Protein 5KWN (pdb70)

Secondary structure (DSSP, 8-state):
-----EEEEEEEE----EEEEEE-TTSSEEEEEETTSEEEEEEHHHHHHS-GGG---SEEEE-SS-EEEEEE-SSSTTEEEEEETTS-EEEEETTTTEEEEEE---SS-EEEEEE-SSSTTEEEEEETTSEEEEEETT-SS-SEEEE-SS-EEEEEE-SS-TTEEEEEETTS-EEEEETT-TTS-SEEE---SS-EEEEEESSSSEEEEEETTTEEEEEETTTTEEEEEEE-S--SSB---EEE-SSEEEE--TTSEEEEEETT-SS-SEEEE----EEEEEE-TTSSEEEEEETT--EEEEEEE-/--TTBPPP-

Organism: Arabidopsis thaliana (NCBI:txid3702)

Solvent-accessible surface area: 12302 Å² total; per-residue (Å²): 170,56,83,70,69,109,15,139,55,66,15,76,24,86,89,76,18,16,6,8,1,40,17,5,118,62,23,92,25,0,0,8,3,3,24,76,121,19,0,75,0,9,38,24,60,58,5,49,122,39,100,74,111,70,39,92,30,91,11,98,6,96,18,89,16,83,1,3,25,4,7,5,4,67,116,80,56,37,33,0,0,2,0,10,23,116,0,40,0,12,2,29,16,10,88,72,117,107,62,79,33,60,2,116,65,9,134,124,74,0,10,10,5,4,2,0,49,68,72,33,13,30,0,0,0,0,0,23,20,29,60,0,10,0,0,5,41,166,82,152,64,23,67,41,57,5,114,27,85,2,30,0,2,6,3,51,8,7,51,39,28,27,42,61,0,0,0,0,1,0,32,48,57,0,22,6,15,22,18,153,78,61,97,95,36,92,60,56,3,73,39,10,145,52,0,0,1,32,2,37,22,15,42,84,59,43,0,0,0,3,0,2,12,18,0,0,29,6,6,28,16,131,84,49,95,99,71,61,43,0,96,33,9,58,2,81,64,6,4,3,2,1,9,20,10,43,70,25,0,0,1,0,0,44,57,14,18,0,25,0,0,0,26,59,76,66,136,42,35,18,45,29,155,5,111,160,23,0,0,4,5,12,10,55,70,97,37,46,19,0,0,0,0,4,9,74,16,18,9,15,1,0,29,5,25,99,147,99,31,5,104,7,22,89,149

Sequence (315 aa):
FTRYSRLRVIAEIRHNIVSSIEFDRDDELFATAGVSRCCIKVFDFSSSSVVNEPADMQQCPIVEMSTRSSKLSSCLSWNKHEKNHIASSDYEGIVTVWDVTTRQSLMEYEEHEKRAWSVDFSRTEPSMLVSGSDDCKVKVWCTRQEASVINIDMKANICCCVKYNPGSSNYIAVGSADHHIHYYDLRNISQPLHVFSGHKKAVSYVKFLSNNELASASTDSTLRLWDVKDNLPVRTFRGHTNEKNFVGLTVNSSEYLACGSSETNEVYVYHKEITRPVTSHRFGYFISAVCWKSDSPTMLTANSQGTIKVLVLAAEEIRRVPEF

B-factor: mean 14.72, std 8.68, range [5.5, 49.51]

GO terms:
  GO:0005634 nucleus (C, IDA)
  GO:0061630 ubiquitin protein ligase activity (F, EXP)
  GO:0005634 nucleus (C, EXP)
  GO:0005737 cytoplasm (C, EXP)
  GO:0004842 ubiquitin-protein transferase activity (F, IMP)
  GO:0005515 protein binding (F, IPI)
  GO:0061630 ubiquitin protein ligase activity (F, IDA)
  GO:0004842 ubiquitin-protein transferase activity (F, IDA)
  GO:0016604 nuclear body (C, IDA)
  GO:0009640 photomorphogenesis (P, IGI)
  GO:0009647 skotomorphogenesis (P, TAS)
  GO:0000152 nuclear ubiquitin ligase complex (C, TAS)
  GO:0010119 regulation of stomatal movement (P, IGI)
  GO:0009641 shade avoidance (P, IMP)
  GO:0009649 entrainment of circadian clock (P, IMP)
  GO:0009963 positive regulation of flavonoid biosynthetic process (P, IMP)
  GO:0010119 regulation of stomatal movement (P, IMP)
  GO:0010224 response to UV-B (P, IMP)
  GO:0046283 anthocyanin-containing compound metabolic process (P, IMP)
  GO:0048573 photoperiodism, flowering (P, IMP)

Foldseek 3Di:
DDDFQEKDFQFKQDFAFWQEWAAFLQSQKIWTFFQVQKIFIFGVVCRRPDDNVPGGGPAIAGHPAGWREKEHQNPLRQWMWTWGQQGWIWIAGRVVSDTLAIARPDRGGWRYKYAANPLRQWMWIFFQSQKIFIPGSVDRYTDAIAHHDFGWQEKYAQNPDNQWIWTWGQVQWTFIDRRVDRPGGPAIHHDGPGTWNYWDAQHNFWIWTDGLSQWIWIAGNVVTGTDAIAHDAHHNDAQQEWEHYNFKIWTKHPQQKIFICGPVDRYTSYMGHPPAIWNYKYDSHPAQWIWTAHNRGMITIIGGDD/DCPPPDDDD

Nearest PDB structures (foldseek):
  5kwn-assembly1_A  TM=1.003E+00  e=6.259E-67  Arabidopsis thaliana
  6qtw-assembly1_A  TM=1.000E+00  e=1.208E-62  Arabidopsis thaliana
  6qtt-assembly1_A  TM=9.954E-01  e=1.758E-62  Arabidopsis thaliana
  5igo-assembly1_A  TM=9.981E-01  e=2.738E-58  Arabidopsis thaliana
  5igo-assembly2_B  TM=9.965E-01  e=4.436E-58  Arabidopsis thaliana

CATH classification: 2.130.10.10

InterPro domains:
  IPR001680 WD40 repeat [PF00400] (369-399)
  IPR001680 WD40 repeat [PF00400] (455-491)
  IPR001680 WD40 repeat [PF00400] (540-576)
  IPR001680 WD40 repeat [PS50082] (459-491)
  IPR001680 WD40 repeat [PS50082] (545-585)
  IPR001680 WD40 repeat [SM00320] (355-399)
  IPR001680 WD40 repeat [SM00320] (410-449)
  IPR001680 WD40 repeat [SM00320] (452-492)
  IPR001680 WD40 repeat [SM00320] (493-534)
  IPR001680 WD40 repeat [SM00320] (538-576)
  IPR001680 WD40 repeat [SM00320] (579-618)
  IPR001680 WD40 repeat [SM00320] (633-672)
  IPR001841 Zinc finger, RING-type [PF13923] (52-89)
  IPR001841 Zinc finger, RING-type [PS50089] (52-90)
  IPR001841 Zinc finger, RING-type [SM00184] (52-89)
  IPR013083 Zinc finger, RING/FYVE/PHD-type [G3DSA:3.30.40.10] (39-142)
  IPR015943 WD40/YVTN repeat-like-containing domain superfamily [G3DSA:2.130.10.10] (342-675)
  IPR017907 Zinc finger, RING-type, conserved site [PS00518] (67-76)
  IPR019775 WD40 repeat, conserved site [PS00678] (563-577)
  IPR036322 WD40-repeat-containing domain superfamily [SSF50978] (372-670)

Radius of gyration: 17.71 Å; Cα contacts (8 Å, |Δi|>4): 1016; chains: 2; bounding box: 44×52×36 Å

Structure (mmCIF, N/CA/C/O backbone):
data_5KWN
#
_entry.id   5KWN
#
_cell.length_a   47.990
_cell.length_b   55.176
_cell.length_c   131.618
_cell.angle_alpha   90.00
_cell.angle_beta   90.00
_cell.angle_gamma   90.00
#
_symmetry.space_group_name_H-M   'P 21 2 21'
#
loop_
_entity.id
_entity.type
_entity.pdbx_description
1 polymer 'E3 ubiquitin-protein ligase COP1'
2 polymer 'peptide 16-mer'
3 water water
#
loop_
_atom_site.group_PDB
_atom_site.id
_atom_site.type_symbol
_atom_site.label_atom_id
_atom_site.label_alt_id
_atom_site.label_comp_id
_atom_site.label_asym_id
_atom_site.label_entity_id
_atom_site.label_seq_id
_atom_site.pdbx_PDB_ins_code
_atom_site.Cartn_x
_atom_site.Cartn_y
_atom_site.Cartn_z
_atom_site.occupancy
_atom_site.B_iso_or_equiv
_atom_site.auth_seq_id
_atom_site.auth_comp_id
_atom_site.auth_asym_id
_atom_site.auth_atom_id
_atom_site.pdbx_PDB_model_num
ATOM 1 N N . PHE A 1 11 ? -0.537 58.068 152.690 1.00 33.67 350 PHE A N 1
ATOM 2 C CA . PHE A 1 11 ? -1.834 58.668 152.958 1.00 31.34 350 PHE A CA 1
ATOM 3 C C . PHE A 1 11 ? -2.982 57.731 153.318 1.00 33.14 350 PHE A C 1
ATOM 4 O O . PHE A 1 11 ? -3.747 58.096 154.152 1.00 28.91 350 PHE A O 1
ATOM 12 N N . THR A 1 12 ? -3.076 56.563 152.664 1.00 35.81 351 THR A N 1
ATOM 13 C CA . THR A 1 12 ? -4.147 55.557 152.862 1.00 32.42 351 THR A CA 1
ATOM 14 C C . THR A 1 12 ? -3.690 54.091 152.712 1.00 37.61 351 THR A C 1
ATOM 15 O O . THR A 1 12 ? -2.740 53.845 152.035 1.00 38.44 351 THR A O 1
ATOM 19 N N . ARG A 1 13 ? -4.424 53.191 153.387 1.00 37.62 352 ARG A N 1
ATOM 20 C CA . ARG A 1 13 ? -4.372 51.721 153.417 1.00 33.87 352 ARG A CA 1
ATOM 21 C C . ARG A 1 13 ? -5.755 51.078 153.095 1.00 34.11 352 ARG A C 1
ATOM 22 O O . ARG A 1 13 ? -6.137 50.089 153.676 1.00 34.37 352 ARG A O 1
ATOM 24 N N . TYR A 1 14 ? -6.591 51.726 152.291 1.00 20.67 353 TYR A N 1
ATOM 25 C CA . TYR A 1 14 ? -7.846 51.096 151.931 1.00 20.75 353 TYR A CA 1
ATOM 26 C C . TYR A 1 14 ? -7.839 50.782 150.448 1.00 17.48 353 TYR A C 1
ATOM 27 O O . TYR A 1 14 ? -7.267 51.531 149.648 1.00 21.70 353 TYR A O 1
ATOM 36 N N . SER A 1 15 ? -8.481 49.680 150.080 1.00 20.62 354 SER A N 1
ATOM 37 C CA . SER A 1 15 ? -8.630 49.337 148.678 1.00 22.95 354 SER A CA 1
ATOM 38 C C . SER A 1 15 ? -10.059 49.024 148.287 1.00 19.25 354 SER A C 1
ATOM 39 O O . SER A 1 15 ? -10.316 48.777 147.102 1.00 17.72 354 SER A O 1
ATOM 42 N N . ARG A 1 16 ? -10.993 48.996 149.231 1.00 15.28 355 ARG A N 1
ATOM 43 C CA . ARG A 1 16 ? -12.324 48.546 148.882 1.00 16.31 355 ARG A CA 1
ATOM 44 C C . ARG A 1 16 ? -13.331 49.147 149.844 1.00 11.37 355 ARG A C 1
ATOM 45 O O . ARG A 1 16 ? -12.977 49.731 150.868 1.00 12.89 355 ARG A O 1
ATOM 53 N N . LEU A 1 17 ? -14.588 49.034 149.457 1.00 12.82 356 LEU A N 1
ATOM 54 C CA . LEU A 1 17 ? -15.725 49.412 150.275 1.00 12.33 356 LEU A CA 1
ATOM 55 C C . LEU A 1 17 ? -16.509 48.151 150.553 1.00 17.45 356 LEU A C 1
ATOM 56 O O . LEU A 1 17 ? -16.885 47.424 149.625 1.00 20.30 356 LEU A O 1
ATOM 61 N N . ARG A 1 18 ? -16.735 47.872 151.819 1.00 12.07 357 ARG A N 1
ATOM 62 C CA . ARG A 1 18 ? -17.501 46.699 152.186 1.00 11.04 357 ARG A CA 1
ATOM 63 C C . ARG A 1 18 ? -18.908 47.117 152.577 1.00 12.22 357 ARG A C 1
ATOM 64 O O . ARG A 1 18 ? -19.080 48.074 153.338 1.00 12.64 357 ARG A O 1
ATOM 72 N N . VAL A 1 19 ? -19.899 46.405 152.054 1.00 11.14 358 VAL A N 1
ATOM 73 C CA . VAL A 1 19 ? -21.290 46.601 152.439 1.00 11.07 358 VAL A CA 1
ATOM 74 C C . VAL A 1 19 ? -21.511 45.908 153.774 1.00 11.79 358 VAL A C 1
ATOM 75 O O . VAL A 1 19 ? -21.371 44.685 153.874 1.00 15.09 358 VAL A O 1
ATOM 79 N N . ILE A 1 20 ? -21.888 46.667 154.794 1.00 10.80 359 ILE A N 1
ATOM 80 C CA . ILE A 1 20 ? -22.225 46.046 156.073 1.00 11.70 359 ILE A CA 1
ATOM 81 C C . ILE A 1 20 ? -23.717 46.030 156.367 1.00 15.09 359 ILE A C 1
ATOM 82 O O . ILE A 1 20 ? -24.142 45.291 157.264 1.00 18.12 359 ILE A O 1
ATOM 87 N N . ALA A 1 21 ? -24.528 46.782 155.628 1.00 11.86 360 ALA A N 1
ATOM 88 C CA . ALA A 1 21 ? -25.964 46.764 155.846 1.00 14.27 360 ALA A CA 1
ATOM 89 C C . ALA A 1 21 ? -26.621 47.371 154.625 1.00 12.83 360 ALA A C 1
ATOM 90 O O . ALA A 1 21 ? -26.021 48.187 153.925 1.00 12.39 360 ALA A O 1
ATOM 92 N N . GLU A 1 22 ? -27.860 46.971 154.375 1.00 13.10 361 GLU A N 1
ATOM 93 C CA . GLU A 1 22 ? -28.574 47.425 153.188 1.00 15.05 361 GLU A CA 1
ATOM 94 C C . GLU A 1 22 ? -30.050 47.475 153.525 1.00 18.70 361 GLU A C 1
ATOM 95 O O . GLU A 1 22 ? -30.590 46.504 154.059 1.00 20.01 361 GLU A O 1
ATOM 101 N N . ILE A 1 23 ? -30.685 48.613 153.261 1.00 15.87 362 ILE A N 1
ATOM 102 C CA . ILE A 1 23 ? -32.128 48.763 153.388 1.00 16.83 362 ILE A CA 1
ATOM 103 C C . ILE A 1 23 ? -32.665 48.824 151.969 1.00 20.80 362 ILE A C 1
ATOM 104 O O . ILE A 1 23 ? -32.411 49.785 151.227 1.00 18.59 362 ILE A O 1
ATOM 109 N N . ARG A 1 24 ? -33.376 47.771 151.580 1.00 26.14 363 ARG A N 1
ATOM 110 C CA . ARG A 1 24 ? -33.751 47.587 150.188 1.00 29.64 363 ARG A CA 1
ATOM 111 C C . ARG A 1 24 ? -34.828 48.586 149.800 1.00 30.80 363 ARG A C 1
ATOM 112 O O . ARG A 1 24 ? -35.670 48.980 150.615 1.00 33.55 363 ARG A O 1
ATOM 114 N N . HIS A 1 25 ? -34.782 49.004 148.546 1.00 30.70 364 HIS A N 1
ATOM 115 C CA . HIS A 1 25 ? -35.717 49.971 148.020 1.00 31.64 364 HIS A CA 1
ATOM 116 C C . HIS A 1 25 ? -37.108 49.348 147.996 1.00 37.77 364 HIS A C 1
ATOM 117 O O . HIS A 1 25 ? -38.106 50.019 148.275 1.00 46.34 364 HIS A O 1
ATOM 119 N N . ASN A 1 33 ? -39.100 57.304 144.855 1.00 30.00 372 ASN A N 1
ATOM 120 C CA . ASN A 1 33 ? -37.929 56.435 144.839 1.00 30.00 372 ASN A CA 1
ATOM 121 C C . ASN A 1 33 ? -36.657 57.219 145.147 1.00 30.00 372 ASN A C 1
ATOM 122 O O . ASN A 1 33 ? -35.955 56.997 146.134 1.00 30.00 372 ASN A O 1
ATOM 124 N N . ILE A 1 34 ? -36.270 58.362 144.673 1.00 12.50 373 ILE A N 1
ATOM 125 C CA . ILE A 1 34 ? -34.983 59.023 144.810 1.00 9.03 373 ILE A CA 1
ATOM 126 C C . ILE A 1 34 ? -34.815 59.545 146.227 1.00 9.26 373 ILE A C 1
ATOM 127 O O . ILE A 1 34 ? -35.663 60.298 146.735 1.00 10.04 373 ILE A O 1
ATOM 132 N N . VAL A 1 35 ? -33.691 59.202 146.845 1.00 8.55 374 VAL A N 1
ATOM 133 C CA . VAL A 1 35 ? -33.288 59.773 148.125 1.00 8.50 374 VAL A CA 1
ATOM 134 C C . VAL A 1 35 ? -32.385 60.970 147.844 1.00 9.29 374 VAL A C 1
ATOM 135 O O . VAL A 1 35 ? -31.248 60.818 147.379 1.00 9.99 374 VAL A O 1
ATOM 139 N N . SER A 1 36 ? -32.905 62.167 148.084 1.00 6.67 375 SER A N 1
ATOM 140 C CA . SER A 1 36 ? -32.145 63.382 147.831 1.00 6.71 375 SER A CA 1
ATOM 141 C C . SER A 1 36 ? -31.102 63.653 148.893 1.00 7.21 375 SER A C 1
ATOM 142 O O . SER A 1 36 ? -30.142 64.376 148.605 1.00 8.35 375 SER A O 1
ATOM 145 N N . SER A 1 37 ? -31.277 63.131 150.107 1.00 5.82 376 SER A N 1
ATOM 146 C CA . SER A 1 37 ? -30.402 63.517 151.200 1.00 6.42 376 SER A CA 1
ATOM 147 C C . SER A 1 37 ? -30.422 62.404 152.237 1.00 7.52 376 SER A C 1
ATOM 148 O O . SER A 1 37 ? -31.479 61.838 152.533 1.00 7.62 376 SER A O 1
ATOM 151 N N . ILE A 1 38 ? -29.244 62.101 152.786 1.00 6.41 377 ILE A N 1
ATOM 152 C CA . ILE A 1 38 ? -29.083 61.147 153.880 1.00 7.16 377 ILE A CA 1
ATOM 153 C C . ILE A 1 38 ? -28.071 61.739 154.851 1.00 6.33 377 ILE A C 1
ATOM 154 O O . IL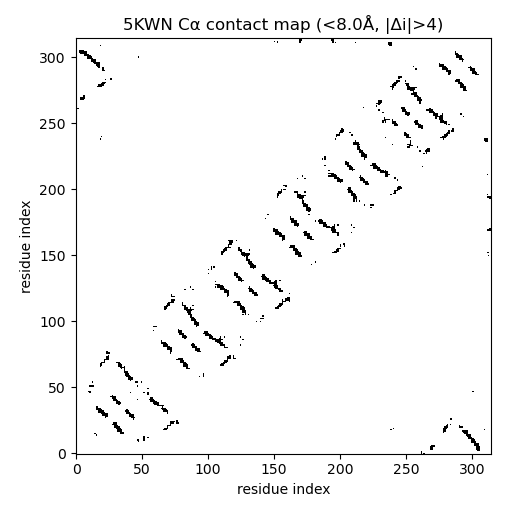E A 1 38 ? -26.984 62.135 154.435 1.00 7.67 377 ILE A O 1
ATOM 159 N N . GLU A 1 39 ? -28.453 61.877 156.117 1.00 6.81 378 GLU A N 1
ATOM 160 C CA . GLU A 1 39 ? -27.642 62.654 157.054 1.00 7.49 378 GLU A CA 1
ATOM 161 C C . GLU A 1 39 ? -27.707 62.067 158.455 1.00 7.13 378 GLU A C 1
ATOM 162 O O . GLU A 1 39 ? -28.789 61.734 158.936 1.00 6.57 378 GLU A O 1
ATOM 168 N N . PHE A 1 40 ? -26.552 62.011 159.127 1.00 7.67 379 PHE A N 1
ATOM 169 C CA . PHE A 1 40 ? -26.473 61.629 160.536 1.00 7.28 379 PHE A CA 1
ATOM 170 C C . PHE A 1 40 ? -26.841 62.800 161.445 1.00 7.48 379 PHE A C 1
ATOM 171 O O . PHE A 1 40 ? -26.545 63.961 161.152 1.00 8.25 379 PHE A O 1
ATOM 179 N N . ASP A 1 41 ? -27.429 62.478 162.609 1.00 7.47 380 ASP A N 1
ATOM 180 C CA . ASP A 1 41 ? -27.681 63.463 163.661 1.00 8.21 380 ASP A CA 1
ATOM 181 C C . ASP A 1 41 ? -26.377 63.852 164.352 1.00 8.45 380 ASP A C 1
ATOM 182 O O . ASP A 1 41 ? -25.297 63.349 164.016 1.00 9.23 380 ASP A O 1
ATOM 187 N N . ARG A 1 42 ? -26.502 64.727 165.359 1.00 9.41 381 ARG A N 1
ATOM 188 C CA . ARG A 1 42 ? -25.346 65.337 166.017 1.00 12.51 381 ARG A CA 1
ATOM 189 C C . ARG A 1 42 ? -24.381 64.306 166.593 1.00 12.03 381 ARG A C 1
ATOM 190 O O . ARG A 1 42 ? -23.180 64.574 166.672 1.00 15.04 381 ARG A O 1
ATOM 198 N N . ASP A 1 43 ? -24.872 63.137 167.009 1.00 10.48 382 ASP A N 1
ATOM 199 C CA . ASP A 1 43 ? -24.047 62.138 167.681 1.00 10.54 382 ASP A CA 1
ATOM 200 C C . ASP A 1 43 ? -23.765 60.932 166.808 1.00 10.71 382 ASP A C 1
ATOM 201 O O . ASP A 1 43 ? -23.249 59.927 167.304 1.00 11.72 382 ASP A O 1
ATOM 206 N N . ASP A 1 44 ? -24.112 60.993 165.524 1.00 9.23 383 ASP A N 1
ATOM 207 C CA . ASP A 1 44 ? -24.009 59.843 164.628 1.00 9.16 383 ASP A CA 1
ATOM 208 C C . ASP A 1 44 ? -24.768 58.627 165.152 1.00 9.70 383 ASP A C 1
ATOM 209 O O . ASP A 1 44 ? -24.372 57.486 164.910 1.00 11.14 383 ASP A O 1
ATOM 214 N N . GLU A 1 45 ? -25.877 58.857 165.846 1.00 8.85 384 GLU A N 1
ATOM 215 C CA . GLU A 1 45 ? -26.684 57.770 166.385 1.00 10.21 384 GLU A CA 1
ATOM 216 C C . GLU A 1 45 ? -27.885 57.457 165.514 1.00 10.20 384 GLU A C 1
ATOM 217 O O . GLU A 1 45 ? -28.235 56.287 165.333 1.00 11.82 384 GLU A O 1
ATOM 223 N N . LEU A 1 46 ? -28.549 58.483 165.005 1.00 10.38 385 LEU A N 1
ATOM 224 C CA . LEU A 1 46 ? -29.658 58.345 164.080 1.00 8.56 385 LEU A CA 1
ATOM 225 C C . LEU A 1 46 ? -29.237 58.906 162.743 1.00 8.87 385 LEU A C 1
ATOM 226 O O . LEU A 1 46 ? -28.328 59.733 162.645 1.00 9.95 385 LEU A O 1
ATOM 231 N N . PHE A 1 47 ? -29.915 58.461 161.702 1.00 8.46 386 PHE A N 1
ATOM 232 C CA . PHE A 1 47 ? -29.781 59.128 160.424 1.00 7.18 386 PHE A CA 1
ATOM 233 C C . PHE A 1 47 ? -31.156 59.310 159.813 1.00 8.04 386 PHE A C 1
ATOM 234 O O . PHE A 1 47 ? -32.113 58.625 160.168 1.00 9.35 386 PHE A O 1
ATOM 242 N N . ALA A 1 48 ? -31.256 60.246 158.882 1.00 6.66 387 ALA A N 1
ATOM 243 C CA . ALA A 1 48 ? -32.520 60.544 158.229 1.00 6.19 387 ALA A CA 1
ATOM 244 C C . ALA A 1 48 ? -32.345 60.549 156.719 1.00 6.92 387 ALA A C 1
ATOM 245 O O . ALA A 1 48 ? -31.280 60.929 156.206 1.00 7.73 387 ALA A O 1
ATOM 247 N N . THR A 1 49 ? -33.411 60.177 156.012 1.00 6.76 388 THR A N 1
ATOM 248 C CA . THR A 1 49 ? -33.473 60.259 154.564 1.00 6.90 388 THR A CA 1
ATOM 249 C C . THR A 1 49 ? -34.680 61.082 154.140 1.00 7.91 388 THR A C 1
ATOM 250 O O . THR A 1 49 ? -35.678 61.178 154.862 1.00 7.82 388 THR A O 1
ATOM 254 N N . ALA A 1 50 ? -34.577 61.694 152.968 1.00 7.78 389 ALA A N 1
ATOM 255 C CA . ALA A 1 50 ? -35.716 62.416 152.425 1.00 8.90 389 ALA A CA 1
ATOM 256 C C . ALA A 1 50 ? -35.500 62.571 150.935 1.00 8.53 389 ALA A C 1
ATOM 257 O O . ALA A 1 50 ? -34.360 62.663 150.463 1.00 8.22 389 ALA A O 1
ATOM 259 N N . GLY A 1 51 ? -36.597 62.644 150.188 1.00 8.02 390 GLY A N 1
ATOM 260 C CA . GLY A 1 51 ? -36.473 62.869 148.763 1.00 7.93 390 GLY A CA 1
ATOM 261 C C . GLY A 1 51 ? -37.811 63.089 148.111 1.00 8.86 390 GLY A C 1
ATOM 262 O O . GLY A 1 51 ? -38.675 63.782 148.644 1.00 9.51 390 GLY A O 1
ATOM 263 N N . VAL A 1 52 ? -38.001 62.468 146.950 1.00 9.58 391 VAL A N 1
ATOM 264 C CA . VAL A 1 52 ? -39.199 62.730 146.157 1.00 10.99 391 VAL A CA 1
ATOM 265 C C . VAL A 1 52 ? -40.448 62.089 146.748 1.00 11.52 391 VAL A C 1
ATOM 266 O O . VAL A 1 52 ? -41.552 62.474 146.367 1.00 14.11 391 VAL A O 1
ATOM 270 N N . SER A 1 53 ? -40.330 61.135 147.676 1.00 11.21 392 SER A N 1
ATOM 271 C CA . SER A 1 53 ? -41.524 60.486 148.222 1.00 11.57 392 SER A CA 1
ATOM 272 C C . SER A 1 53 ? -42.205 61.313 149.301 1.00 12.19 392 SER A C 1
ATOM 273 O O . SER A 1 53 ? -43.195 60.848 149.879 1.00 13.41 392 SER A O 1
ATOM 276 N N . ARG A 1 54 ? -41.704 62.509 149.597 1.00 10.67 393 ARG A N 1
ATOM 277 C CA . ARG A 1 54 ? -42.380 63.439 150.506 1.00 9.84 393 ARG A CA 1
ATOM 278 C C . ARG A 1 54 ? -42.508 62.877 151.913 1.00 12.05 393 ARG A C 1
ATOM 279 O O . ARG A 1 54 ? -43.547 63.007 152.562 1.00 11.55 393 ARG A O 1
ATOM 287 N N . CYS A 1 55 ? -41.441 62.261 152.401 1.00 12.55 394 CYS A N 1
ATOM 288 C CA A CYS A 1 55 ? -41.428 61.695 153.746 0.66 10.63 394 CYS A CA 1
ATOM 289 C CA B CYS A 1 55 ? -41.435 61.794 153.775 0.34 10.69 394 CYS A CA 1
ATOM 290 C C . CYS A 1 55 ? -40.012 61.772 154.300 1.00 9.38 394 CYS A C 1
ATOM 291 O O . CYS A 1 55 ? -39.086 61.271 153.660 1.00 11.74 394 CYS A O 1
ATOM 296 N N . ILE A 1 56 ? -39.846 62.339 155.482 1.00 9.41 395 ILE A N 1
ATOM 297 C CA . ILE A 1 56 ? -38.564 62.307 156.174 1.00 8.49 395 ILE A CA 1
ATOM 298 C C . ILE A 1 56 ? -38.607 61.098 157.089 1.00 8.56 395 ILE A C 1
ATOM 299 O O . ILE A 1 56 ? -39.492 61.001 157.949 1.00 9.83 395 ILE A O 1
ATOM 304 N N . LYS A 1 57 ? -37.688 60.163 156.893 1.00 8.90 396 LYS A N 1
ATOM 305 C CA . LYS A 1 57 ? -37.614 58.942 157.687 1.00 8.76 396 LYS A CA 1
ATOM 306 C C . LYS A 1 57 ? -36.364 58.960 158.547 1.00 9.04 396 LYS A C 1
ATOM 307 O O . LYS A 1 57 ? -35.282 59.297 158.056 1.00 9.91 396 LYS A O 1
ATOM 313 N N . VAL A 1 58 ? -36.494 58.593 159.820 1.00 8.32 397 VAL A N 1
ATOM 314 C CA . VAL A 1 58 ? -35.376 58.559 160.757 1.00 8.64 397 VAL A CA 1
ATOM 315 C C . VAL A 1 58 ? -35.135 57.110 161.146 1.00 8.22 397 VAL A C 1
ATOM 316 O O . VAL A 1 58 ? -36.084 56.398 161.514 1.00 8.83 397 VAL A O 1
ATOM 320 N N . PHE A 1 59 ? -33.882 56.671 161.058 1.00 8.57 398 PHE A N 1
ATOM 321 C CA . PHE A 1 59 ? -33.461 55.321 161.396 1.00 8.28 398 PHE A CA 1
ATOM 322 C C . PHE A 1 59 ? -32.427 55.365 162.504 1.00 9.28 398 PHE A C 1
ATOM 323 O O . PHE A 1 59 ? -31.672 56.329 162.637 1.00 9.82 398 PHE A O 1
ATOM 331 N N . ASP A 1 60 ? -32.371 54.293 163.291 1.00 10.26 399 ASP A N 1
ATOM 332 C CA . ASP A 1 60 ? -31.337 54.134 164.302 1.00 10.01 399 ASP A CA 1
ATOM 333 C C . ASP A 1 60 ? -30.148 53.401 163.677 1.00 9.03 399 ASP A C 1
ATOM 334 O O . ASP A 1 60 ? -30.292 52.282 163.165 1.00 9.71 399 ASP A O 1
ATOM 339 N N . PHE A 1 61 ? -28.977 54.031 163.711 1.00 9.30 400 PHE A N 1
ATOM 340 C CA . PHE A 1 61 ? -27.828 53.468 163.011 1.00 9.86 400 PHE A CA 1
ATOM 341 C C . PHE A 1 61 ? -27.440 52.089 163.547 1.00 9.36 400 PHE A C 1
ATOM 342 O O . PHE A 1 61 ? -27.195 51.155 162.770 1.00 12.17 400 PHE A O 1
ATOM 350 N N . SER A 1 62 ? -27.328 51.949 164.869 1.00 13.03 401 SER A N 1
ATOM 351 C CA A SER A 1 62 ? -26.907 50.665 165.427 0.41 15.07 401 SER A CA 1
ATOM 352 C CA B SER A 1 62 ? -26.902 50.664 165.413 0.59 15.03 401 SER A CA 1
ATOM 353 C C . SER A 1 62 ? -27.894 49.560 165.076 1.00 15.00 401 SER A C 1
ATOM 354 O O . SER A 1 62 ? -27.494 48.425 164.785 1.00 15.25 401 SER A O 1
ATOM 359 N N . SER A 1 63 ? -29.186 49.871 165.094 1.00 13.17 402 SER A N 1
ATOM 360 C CA A SER A 1 63 ? -30.186 48.878 164.714 0.46 16.06 402 SER A CA 1
ATOM 361 C CA B SER A 1 63 ? -30.182 48.878 164.720 0.54 16.04 402 SER A CA 1
ATOM 362 C C . SER A 1 63 ? -29.986 48.427 163.278 1.00 12.85 402 SER A C 1
ATOM 363 O O . SER A 1 63 ? -30.096 47.237 162.970 1.00 15.49 402 SER A O 1
ATOM 368 N N . VAL A 1 64 ? -29.682 49.366 162.378 1.00 13.09 403 VAL A N 1
ATOM 369 C CA . VAL A 1 64 ? -29.521 49.021 160.970 1.00 14.34 403 VAL A CA 1
ATOM 370 C C . VAL A 1 64 ? -28.321 48.101 160.783 1.00 13.95 403 VAL A C 1
ATOM 371 O O . VAL A 1 64 ? -28.372 47.134 160.013 1.00 15.23 403 VAL A O 1
ATOM 375 N N . VAL A 1 65 ? -27.235 48.372 161.505 1.00 13.07 404 VAL A N 1
ATOM 376 C CA . VAL A 1 65 ? -26.016 47.581 161.370 1.00 14.85 404 VAL A CA 1
ATOM 377 C C . VAL A 1 65 ? -26.150 46.218 162.040 1.00 22.08 404 VAL A C 1
ATOM 378 O O . VAL A 1 65 ? -25.575 45.232 161.559 1.00 23.14 404 VAL A O 1
ATOM 382 N N . ASN A 1 66 ? -26.917 46.126 163.131 1.00 15.94 405 ASN A N 1
ATOM 383 C CA . ASN A 1 66 ? -26.931 44.923 163.958 1.00 21.28 405 ASN A CA 1
ATOM 384 C C . ASN A 1 66 ? -28.069 43.951 163.665 1.00 25.29 405 ASN A C 1
ATOM 385 O O . ASN A 1 66 ? -27.968 42.786 164.063 1.00 32.29 405 ASN A O 1
ATOM 390 N N . GLU A 1 67 ? -29.145 44.376 163.022 1.00 21.58 406 GLU A N 1
ATOM 391 C CA . GLU A 1 67 ? -30.337 43.540 162.886 1.00 25.77 406 GLU A CA 1
ATOM 392 C C . GLU A 1 67 ? -30.514 43.046 161.454 1.00 31.79 406 GLU A C 1
ATOM 393 O O . GLU A 1 67 ? -30.012 43.661 160.509 1.00 29.06 406 GLU A O 1
ATOM 395 N N . PRO A 1 68 ? -31.239 41.936 161.254 1.00 35.96 407 PRO A N 1
ATOM 396 C CA . PRO A 1 68 ? -31.464 41.436 159.889 1.00 33.85 407 PRO A CA 1
ATOM 397 C C . PRO A 1 68 ? -32.267 42.421 159.056 1.00 33.40 407 PRO A C 1
ATOM 398 O O . PRO A 1 68 ? -33.038 43.231 159.581 1.00 35.15 407 PRO A O 1
ATOM 402 N N . ALA A 1 69 ? -32.091 42.323 157.735 1.00 33.46 408 ALA A N 1
ATOM 403 C CA . ALA A 1 69 ? -32.734 43.267 156.824 1.00 36.00 408 ALA A CA 1
ATOM 404 C C . ALA A 1 69 ? -34.250 43.216 156.938 1.00 39.84 408 ALA A C 1
ATOM 405 O O . ALA A 1 69 ? -34.920 44.247 156.796 1.00 39.83 408 ALA A O 1
ATOM 407 N N . ASP A 1 70 ? -34.806 42.032 157.209 1.00 38.04 409 ASP A N 1
ATOM 408 C CA . ASP A 1 70 ? -36.250 41.868 157.304 1.00 33.80 409 ASP A CA 1
ATOM 409 C C . ASP A 1 70 ? -36.856 42.615 158.483 1.00 35.07 409 ASP A C 1
ATOM 410 O O . ASP A 1 70 ? -38.083 42.747 158.540 1.00 41.97 409 ASP A O 1
ATOM 412 N N . MET A 1 71 ? -36.039 43.102 159.420 1.00 36.01 410 MET A N 1
ATOM 413 C CA . MET A 1 71 ? -36.533 43.801 160.600 1.00 32.11 410 MET A CA 1
ATOM 414 C C . MET A 1 71 ? -36.243 45.300 160.557 1.00 33.28 410 MET A C 1
ATOM 415 O O . MET A 1 71 ? -36.324 45.970 161.590 1.00 36.35 410 MET A O 1
ATOM 417 N N . GLN A 1 72 ? -35.936 45.823 159.397 1.00 30.51 411 GLN A N 1
ATOM 418 C CA A GLN A 1 72 ? -35.547 47.227 159.311 0.50 29.66 411 GLN A CA 1
ATOM 419 C CA B GLN A 1 72 ? -35.447 47.227 159.311 0.50 29.66 411 GLN A CA 1
ATOM 420 C C . GLN A 1 72 ? -36.783 48.123 159.323 1.00 30.69 411 GLN A C 1
ATOM 421 O O . GLN A 1 72 ? -37.782 47.834 158.662 1.00 31.73 411 GLN A O 1
ATOM 432 N N . CYS A 1 73 ? -36.888 49.201 159.966 1.00 17.99 412 CYS A N 1
ATOM 433 C CA . CYS A 1 73 ? -38.082 50.032 160.066 1.00 18.51 412 CYS A CA 1
ATOM 434 C C . CYS A 1 73 ? -37.681 51.392 160.633 1.00 13.50 412 CYS A C 1
ATOM 435 O O . CYS A 1 73 ? -36.943 51.445 161.624 1.00 14.20 412 CYS A O 1
ATOM 438 N N . PRO A 1 74 ? -38.120 52.506 160.038 1.00 10.36 413 PRO A N 1
ATOM 439 C CA . PRO A 1 74 ? -37.816 53.818 160.632 1.00 9.20 413 PRO A CA 1
ATOM 440 C C . PRO A 1 74 ? -38.417 53.942 162.018 1.00 9.54 413 PRO A C 1
ATOM 441 O O . PRO A 1 74 ? -39.484 53.389 162.299 1.00 12.10 413 PRO A O 1
ATOM 445 N N . ILE A 1 75 ? -37.733 54.711 162.871 1.00 9.38 414 ILE A N 1
ATOM 446 C CA . ILE A 1 75 ? -38.275 55.061 164.183 1.00 8.54 414 ILE A CA 1
ATOM 447 C C . ILE A 1 75 ? -39.152 56.304 164.144 1.00 9.60 414 ILE A C 1
ATOM 448 O O . ILE A 1 75 ? -39.903 56.544 165.099 1.00 10.01 414 ILE A O 1
ATOM 453 N N . VAL A 1 76 ? -39.058 57.116 163.085 1.00 8.85 415 VAL A N 1
ATOM 454 C CA . VAL A 1 76 ? -39.908 58.288 162.869 1.00 9.51 415 VAL A CA 1
ATOM 455 C C . VAL A 1 76 ? -40.163 58.402 161.371 1.00 9.97 415 VAL A C 1
ATOM 456 O O . VAL A 1 76 ? -39.252 58.177 160.564 1.00 9.82 415 VAL A O 1
ATOM 460 N N . GLU A 1 77 ? -41.394 58.754 160.990 1.00 9.02 416 GLU A N 1
ATOM 461 C CA . GLU A 1 77 ? -41.721 59.126 159.615 1.00 11.17 416 GLU A CA 1
ATOM 462 C C . GLU A 1 77 ? -42.565 60.387 159.667 1.00 14.18 416 GLU A C 1
ATOM 463 O O . GLU A 1 77 ? -43.546 60.446 160.418 1.00 15.88 416 GLU A O 1
ATOM 469 N N . MET A 1 78 ? -42.158 61.411 158.930 1.00 10.95 417 MET A N 1
ATOM 470 C CA . MET A 1 78 ? -42.863 62.687 158.879 1.00 10.12 417 MET A CA 1
ATOM 471 C C . MET A 1 78 ? -43.188 62.988 157.421 1.00 11.68 417 MET A C 1
ATOM 472 O O . MET A 1 78 ? -42.280 63.190 156.608 1.00 10.61 417 MET A O 1
ATOM 477 N N . SER A 1 79 ? -44.479 62.991 157.082 1.00 12.54 418 SER A N 1
ATOM 478 C CA . SER A 1 79 ? -44.918 63.322 155.727 1.00 12.51 418 SER A CA 1
ATOM 479 C C . SER A 1 79 ? -44.785 64.819 155.479 1.00 12.16 418 SER A C 1
ATOM 480 O O . SER A 1 79 ? -44.969 65.645 156.378 1.00 14.74 418 SER A O 1
ATOM 483 N N . THR A 1 80 ? -44.476 65.179 154.238 1.00 11.55 419 THR A N 1
ATOM 484 C CA . THR A 1 80 ? -44.227 66.569 153.896 1.00 11.62 419 THR A CA 1
ATOM 485 C C . THR A 1 80 ? -45.126 67.016 152.754 1.00 12.36 419 THR A C 1
ATOM 486 O O . THR A 1 80 ? -45.654 66.205 151.992 1.00 13.56 419 THR A O 1
ATOM 490 N N . ARG A 1 81 ? -45.264 68.336 152.633 1.00 12.61 420 ARG A N 1
ATOM 491 C CA . ARG A 1 81 ? -46.103 68.892 151.574 1.00 13.60 420 ARG A CA 1
ATOM 492 C C . ARG A 1 81 ? -45.466 68.748 150.198 1.00 15.37 420 ARG A C 1
ATOM 493 O O . ARG A 1 81 ? -46.176 68.612 149.197 1.00 14.95 420 ARG A O 1
ATOM 495 N N . SER A 1 82 ? -44.139 68.785 150.121 1.00 13.21 421 SER A N 1
ATOM 496 C CA A SER A 1 82 ? -43.437 68.838 148.850 0.50 11.08 421 SER A CA 1
ATOM 497 C CA B SER A 1 82 ? -43.337 68.838 148.850 0.50 11.08 421 SER A CA 1
ATOM 498 C C . SER A 1 82 ? -42.245 67.890 148.869 1.00 10.69 421 SER A C 1
ATOM 499 O O . SER A 1 82 ? -41.796 67.430 149.921 1.00 10.45 421 SER A O 1
ATOM 504 N N . LYS A 1 83 ? -41.750 67.599 147.671 1.00 11.04 422 LYS A N 1
ATOM 505 C CA . LYS A 1 83 ? -40.534 66.814 147.524 1.00 10.23 422 LYS A CA 1
ATOM 506 C C . LYS A 1 83 ? -39.382 67.530 148.222 1.00 9.00 422 LYS A C 1
ATOM 507 O O . LYS A 1 83 ? -39.306 68.757 148.241 1.00 8.78 422 LYS A O 1
ATOM 513 N N . LEU A 1 84 ? -38.490 66.748 148.817 1.00 8.47 423 LEU A N 1
ATOM 514 C CA . LEU A 1 84 ? -37.380 67.290 149.595 1.00 8.80 423 LEU A CA 1
ATOM 515 C C . LEU A 1 84 ? -36.095 67.251 148.790 1.00 7.50 423 LEU A C 1
ATOM 516 O O . LEU A 1 84 ? -35.841 66.292 148.050 1.00 7.64 423 LEU A O 1
ATOM 521 N N . SER A 1 85 ? -35.279 68.297 148.949 1.00 7.47 424 SER A N 1
ATOM 522 C CA A SER A 1 85 ? -33.973 68.369 148.296 0.68 5.91 424 SER A CA 1
ATOM 523 C CA B SER A 1 85 ? -33.980 68.338 148.295 0.32 6.01 424 SER A CA 1
ATOM 524 C C . SER A 1 85 ? -32.791 68.158 149.238 1.00 6.73 424 SER A C 1
ATOM 525 O O . SER A 1 85 ? -31.728 67.734 148.782 1.00 7.76 424 SER A O 1
ATOM 530 N N . CYS A 1 86 ? -32.939 68.436 150.534 1.00 6.89 425 CYS A N 1
ATOM 531 C CA . CYS A 1 86 ? -31.790 68.458 151.441 1.00 6.45 425 CYS A CA 1
ATOM 532 C C . CYS A 1 86 ? -32.279 68.408 152.877 1.00 6.11 425 CYS A C 1
ATOM 533 O O . CYS A 1 86 ? -33.356 68.934 153.189 1.00 6.86 425 CYS A O 1
ATOM 536 N N . LEU A 1 87 ? -31.464 67.799 153.732 1.00 5.71 426 LEU A N 1
ATOM 537 C CA . LEU A 1 87 ? -31.663 67.740 155.166 1.00 6.01 426 LEU A CA 1
ATOM 538 C C . LEU A 1 87 ? -30.414 68.239 155.868 1.00 6.45 426 LEU A C 1
ATOM 539 O O . LEU A 1 87 ? -29.300 68.086 155.361 1.00 7.37 426 LEU A O 1
ATOM 544 N N . SER A 1 88 ? -30.606 68.817 157.049 1.00 6.70 427 SER A N 1
ATOM 545 C CA . SER A 1 88 ? -29.477 69.187 157.901 1.00 6.39 427 SER A CA 1
ATOM 546 C C . SER A 1 88 ? -29.925 69.096 159.354 1.00 6.51 427 SER A C 1
ATOM 547 O O . SER A 1 88 ? -30.848 69.806 159.752 1.00 7.61 427 SER A O 1
ATOM 550 N N . TRP A 1 89 ? -29.297 68.225 160.143 1.00 6.72 428 TRP A N 1
ATOM 551 C CA . TRP A 1 89 ? -29.625 68.134 161.556 1.00 7.48 428 TRP A CA 1
ATOM 552 C C . TRP A 1 89 ? -29.022 69.301 162.333 1.00 7.85 428 TRP A C 1
ATOM 553 O O . TRP A 1 89 ? -27.942 69.815 162.006 1.00 9.69 428 TRP A O 1
ATOM 564 N N . ASN A 1 90 ? -29.717 69.699 163.394 1.00 8.23 429 ASN A N 1
ATOM 565 C CA . ASN A 1 90 ? -29.171 70.700 164.294 1.00 8.77 429 ASN A CA 1
ATOM 566 C C . ASN A 1 90 ? -28.010 70.107 165.090 1.00 10.06 429 ASN A C 1
ATOM 567 O O . ASN A 1 90 ? -28.028 68.941 165.491 1.00 12.33 429 ASN A O 1
ATOM 572 N N . LYS A 1 91 ? -26.984 70.919 165.319 1.00 11.86 430 LYS A N 1
ATOM 573 C CA . LYS A 1 91 ? -25.781 70.432 165.967 1.00 14.16 430 LYS A CA 1
ATOM 574 C C . LYS A 1 91 ? -25.827 70.556 167.472 1.00 14.78 430 LYS A C 1
ATOM 575 O O . LYS A 1 91 ? -24.909 70.079 168.147 1.00 19.43 430 LYS A O 1
ATOM 581 N N . HIS A 1 92 ? -26.850 71.191 168.012 1.00 13.22 431 HIS A N 1
ATOM 582 C CA . HIS A 1 92 ? -26.978 71.344 169.444 1.00 14.90 431 HIS A CA 1
ATOM 583 C C . HIS A 1 92 ? -28.254 70.708 169.959 1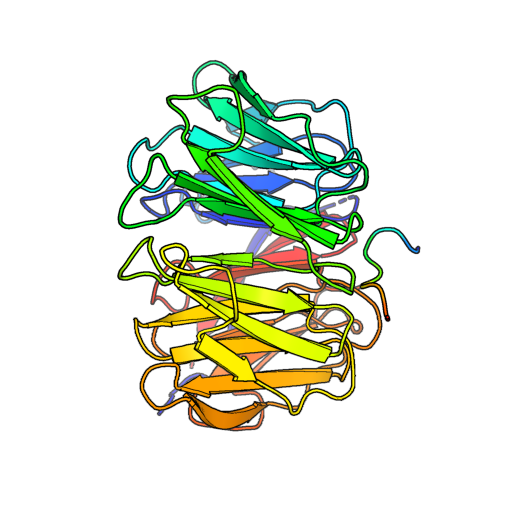.00 15.45 431 HIS A C 1
ATOM 584 O O . HIS A 1 92 ? -28.212 69.930 170.923 1.00 16.34 431 HIS A O 1
ATOM 591 N N . GLU A 1 93 ? -29.386 71.004 169.325 1.00 11.36 432 GLU A N 1
ATOM 592 C CA . GLU A 1 93 ? -30.664 70.358 169.617 1.00 12.05 432 GLU A CA 1
ATOM 593 C C . GLU A 1 93 ? -30.703 69.026 168.876 1.00 11.17 432 GLU A C 1
ATOM 594 O O . GLU A 1 93 ? -30.953 68.979 167.659 1.00 11.65 432 GLU A O 1
ATOM 600 N N . LYS A 1 94 ? -30.453 67.943 169.615 1.00 12.32 433 LYS A N 1
ATOM 601 C CA . LYS A 1 94 ? -30.301 66.606 169.045 1.00 13.28 433 LYS A CA 1
ATOM 602 C C . LYS A 1 94 ? -31.466 66.247 168.135 1.00 10.37 433 LYS A C 1
ATOM 603 O O . LYS A 1 94 ? -31.283 65.617 167.084 1.00 11.89 433 LYS A O 1
ATOM 609 N N . ASN A 1 95 ? -32.667 66.649 168.521 1.00 9.99 434 ASN A N 1
ATOM 610 C CA . ASN A 1 95 ? -33.871 66.140 167.899 1.00 9.56 434 ASN A CA 1
ATOM 611 C C . ASN A 1 95 ? -34.422 67.051 166.816 1.00 8.95 434 ASN A C 1
ATOM 612 O O . ASN A 1 95 ? -35.538 66.819 166.361 1.00 9.74 434 ASN A O 1
ATOM 617 N N . HIS A 1 96 ? -33.706 68.091 166.425 1.00 8.05 435 HIS A N 1
ATOM 618 C CA . HIS A 1 96 ? -34.196 69.002 165.398 1.00 7.13 435 HIS A CA 1
ATOM 619 C C . HIS A 1 96 ? -33.479 68.769 164.082 1.00 7.17 435 HIS A C 1
ATOM 620 O O . HIS A 1 96 ? -32.252 68.624 164.035 1.00 8.20 435 HIS A O 1
ATOM 627 N N . ILE A 1 97 ? -34.250 68.798 163.005 1.00 6.98 436 ILE A N 1
ATOM 628 C CA . ILE A 1 97 ? -33.698 68.603 161.668 1.00 7.01 436 ILE A CA 1
ATOM 629 C C . ILE A 1 97 ? -34.366 69.581 160.708 1.00 7.12 436 ILE A C 1
ATOM 630 O O . ILE A 1 97 ? -35.585 69.789 160.771 1.00 7.97 436 ILE A O 1
ATOM 635 N N . ALA A 1 98 ? -33.577 70.186 159.820 1.00 6.50 437 ALA A N 1
ATOM 636 C CA . ALA A 1 98 ? -34.133 71.076 158.813 1.00 6.10 437 ALA A CA 1
ATOM 637 C C . ALA A 1 98 ? -34.222 70.371 157.470 1.00 7.37 437 ALA A C 1
ATOM 638 O O . ALA A 1 98 ? -33.413 69.500 157.152 1.00 7.28 437 ALA A O 1
ATOM 640 N N . SER A 1 99 ? -35.226 70.756 156.691 1.00 7.31 438 SER A N 1
ATOM 641 C CA . SER A 1 99 ? -35.368 70.311 155.308 1.00 7.03 438 SER A CA 1
ATOM 642 C C . SER A 1 99 ? -35.556 71.505 154.386 1.00 7.26 438 SER A C 1
ATOM 643 O O . SER A 1 99 ? -36.139 72.521 154.775 1.00 9.09 438 SER A O 1
ATOM 646 N N . SER A 1 100 ? -35.087 71.385 153.147 1.00 7.26 439 SER A N 1
ATOM 647 C CA . SER A 1 100 ? -35.446 72.316 152.080 1.00 6.91 439 SER A CA 1
ATOM 648 C C . SER A 1 100 ? -36.267 71.558 151.052 1.00 7.65 439 SER A C 1
ATOM 649 O O . SER A 1 100 ? -36.005 70.371 150.802 1.00 8.22 439 SER A O 1
ATOM 652 N N . ASP A 1 101 ? -37.264 72.223 150.455 1.00 8.35 440 ASP A N 1
ATOM 653 C CA . ASP A 1 101 ? -38.166 71.528 149.553 1.00 8.42 440 ASP A CA 1
ATOM 654 C C . ASP A 1 101 ? -38.299 72.237 148.213 1.00 9.05 440 ASP A C 1
ATOM 655 O O . ASP A 1 101 ? -37.766 73.325 147.989 1.00 7.42 440 ASP A O 1
ATOM 660 N N . TYR A 1 102 ? -39.014 71.565 147.310 1.00 8.48 441 TYR A N 1
ATOM 661 C CA . TYR A 1 102 ? -39.118 72.014 145.930 1.00 8.53 441 TYR A CA 1
ATOM 662 C C . TYR A 1 102 ? -40.086 73.166 145.746 1.00 11.13 441 TYR A C 1
ATOM 663 O O . TYR A 1 102 ? -40.142 73.718 144.643 1.00 11.57 441 TYR A O 1
ATOM 672 N N . GLU A 1 103 ? -40.807 73.557 146.786 1.00 9.56 442 GLU A N 1
ATOM 673 C CA . GLU A 1 103 ? -41.540 74.814 146.784 1.00 12.64 442 GLU A CA 1
ATOM 674 C C . GLU A 1 103 ? -40.721 75.955 147.371 1.00 13.96 442 GLU A C 1
ATOM 675 O O . GLU A 1 103 ? -41.208 77.091 147.460 1.00 16.50 442 GLU A O 1
ATOM 681 N N . GLY A 1 104 ? -39.493 75.680 147.798 1.00 8.40 443 GLY A N 1
ATOM 682 C CA . GLY A 1 104 ? -38.643 76.707 148.355 1.00 9.51 443 GLY A CA 1
ATOM 683 C C . GLY A 1 104 ? -38.745 76.829 149.855 1.00 8.77 443 GLY A C 1
ATOM 684 O O . GLY A 1 104 ? -38.034 77.662 150.443 1.00 10.56 443 GLY A O 1
ATOM 685 N N . ILE A 1 105 ? -39.576 76.015 150.499 1.00 8.47 444 ILE A N 1
ATOM 686 C CA . ILE A 1 105 ? -39.809 76.148 151.931 1.00 8.91 444 ILE A CA 1
ATOM 687 C C . ILE A 1 105 ? -38.696 75.450 152.690 1.00 9.13 444 ILE A C 1
ATOM 688 O O . ILE A 1 105 ? -38.255 74.340 152.327 1.00 8.64 444 ILE A O 1
ATOM 693 N N . VAL A 1 106 ? -38.229 76.117 153.742 1.00 8.63 445 VAL A N 1
ATOM 694 C CA . VAL A 1 106 ? -37.220 75.586 154.646 1.00 6.77 445 VAL A CA 1
ATOM 695 C C . VAL A 1 106 ? -37.937 75.335 155.964 1.00 8.78 445 VAL A C 1
ATOM 696 O O . VAL A 1 106 ? -38.498 76.268 156.545 1.00 8.68 445 VAL A O 1
ATOM 700 N N . THR A 1 107 ? -37.973 74.079 156.417 1.00 7.78 446 THR A N 1
ATOM 701 C CA . THR A 1 107 ? -38.740 73.701 157.603 1.00 7.01 446 THR A CA 1
ATOM 702 C C . THR A 1 107 ? -37.805 73.114 158.636 1.00 8.77 446 THR A C 1
ATOM 703 O O . THR A 1 107 ? -36.906 72.344 158.293 1.00 9.22 446 THR A O 1
ATOM 707 N N . VAL A 1 108 ? -37.971 73.507 159.891 1.00 7.53 447 VAL A N 1
ATOM 708 C CA . VAL A 1 108 ? -37.286 72.847 160.996 1.00 7.39 447 VAL A CA 1
ATOM 709 C C . VAL A 1 108 ? -38.294 71.957 161.697 1.00 7.90 447 VAL A C 1
ATOM 710 O O . VAL A 1 108 ? -39.396 72.412 162.024 1.00 9.32 447 VAL A O 1
ATOM 714 N N . TRP A 1 109 ? -37.935 70.695 161.913 1.00 7.24 448 TRP A N 1
ATOM 715 C CA . TRP A 1 109 ? -38.800 69.667 162.477 1.00 7.98 448 TRP A CA 1
ATOM 716 C C . TRP A 1 109 ? -38.258 69.177 163.810 1.00 8.72 448 TRP A C 1
ATOM 717 O O . TRP A 1 109 ? -37.053 69.094 164.020 1.00 8.64 448 TRP A O 1
ATOM 728 N N . ASP A 1 110 ? -39.175 68.788 164.695 1.00 8.66 449 ASP A N 1
ATOM 729 C CA . ASP A 1 110 ? -38.817 68.114 165.940 1.00 9.41 449 ASP A CA 1
ATOM 730 C C . ASP A 1 110 ? -39.149 66.636 165.734 1.00 8.84 449 ASP A C 1
ATOM 731 O O . ASP A 1 110 ? -40.321 66.277 165.609 1.00 9.34 449 ASP A O 1
ATOM 736 N N . VAL A 1 111 ? -38.123 65.781 165.670 1.00 8.76 450 VAL A N 1
ATOM 737 C CA . VAL A 1 111 ? -38.351 64.362 165.412 1.00 9.49 450 VAL A CA 1
ATOM 738 C C . VAL A 1 111 ? -38.991 63.638 166.588 1.00 9.94 450 VAL A C 1
ATOM 739 O O . VAL A 1 111 ? -39.487 62.514 166.405 1.00 10.66 450 VAL A O 1
ATOM 743 N N . THR A 1 112 ? -39.003 64.258 167.777 1.00 9.84 451 THR A N 1
ATOM 744 C CA . THR A 1 112 ? -39.684 63.676 168.932 1.00 10.75 451 THR A CA 1
ATOM 745 C C . THR A 1 112 ? -41.191 63.822 168.808 1.00 13.35 451 THR A C 1
ATOM 746 O O . THR A 1 112 ? -41.932 62.847 168.987 1.00 11.47 451 THR A O 1
ATOM 750 N N . THR A 1 113 ? -41.661 65.034 168.494 1.00 10.38 452 THR A N 1
ATOM 751 C CA . THR A 1 113 ? -43.087 65.307 168.370 1.00 10.53 452 THR A CA 1
ATOM 752 C C . THR A 1 113 ? -43.605 65.108 166.958 1.00 11.71 452 THR A C 1
ATOM 753 O O . THR A 1 113 ? -44.829 65.084 166.765 1.00 13.48 452 THR A O 1
ATOM 757 N N . ARG A 1 114 ? -42.712 65.004 165.958 1.00 10.08 453 ARG A N 1
ATOM 758 C CA . ARG A 1 114 ? -43.041 64.931 164.539 1.00 9.58 453 ARG A CA 1
ATOM 759 C C . ARG A 1 114 ? -43.619 66.228 164.000 1.00 9.54 453 ARG A C 1
ATOM 760 O O . ARG A 1 114 ? -44.091 66.249 162.870 1.00 13.36 453 ARG A O 1
ATOM 768 N N . GLN A 1 115 ? -43.582 67.311 164.765 1.00 11.60 454 GLN A N 1
ATOM 769 C CA . GLN A 1 115 ? -44.180 68.559 164.307 1.00 11.25 454 GLN A CA 1
ATOM 770 C C . GLN A 1 115 ? -43.142 69.484 163.681 1.00 10.11 454 GLN A C 1
ATOM 771 O O . GLN A 1 115 ? -41.968 69.490 164.066 1.00 10.24 454 GLN A O 1
ATOM 777 N N . SER A 1 116 ? -43.596 70.322 162.757 1.00 9.78 455 SER A N 1
ATOM 778 C CA . SER A 1 116 ? -42.741 71.417 162.321 1.00 10.29 455 SER A CA 1
ATOM 779 C C . SER A 1 116 ? -42.657 72.476 163.418 1.00 10.54 455 SER A C 1
ATOM 780 O O . SER A 1 116 ? -43.661 72.832 164.052 1.00 12.84 455 SER A O 1
ATOM 783 N N . LEU A 1 117 ? -41.442 72.940 163.669 1.00 9.97 456 LEU A N 1
ATOM 784 C CA . LEU A 1 117 ? -41.163 74.033 164.598 1.00 8.49 456 LEU A CA 1
ATOM 785 C C . LEU A 1 117 ? -41.161 75.392 163.916 1.00 10.25 456 LEU A C 1
ATOM 786 O O . LEU A 1 117 ? -41.628 76.384 164.492 1.00 9.71 456 LEU A O 1
ATOM 791 N N . MET A 1 118 ? -40.569 75.470 162.725 1.00 9.68 457 MET A N 1
ATOM 792 C CA . MET A 1 118 ? -40.516 76.687 161.930 1.00 9.75 457 MET A CA 1
ATOM 793 C C . MET A 1 118 ? -40.778 76.329 160.482 1.00 10.57 457 MET A C 1
ATOM 794 O O . MET A 1 118 ? -40.325 75.285 160.007 1.00 9.09 457 MET A O 1
ATOM 799 N N . GLU A 1 119 ? -41.501 77.192 159.783 1.00 9.68 458 GLU A N 1
ATOM 800 C CA . GLU A 1 119 ? -41.722 77.061 158.346 1.00 10.03 458 GLU A CA 1
ATOM 801 C C . GLU A 1 119 ? -41.324 78.387 157.714 1.00 10.77 458 GLU A C 1
ATOM 802 O O . GLU A 1 119 ? -42.015 79.397 157.882 1.00 15.15 458 GLU A O 1
ATOM 804 N N . TYR A 1 120 ? -40.206 78.409 157.002 1.00 9.15 459 TYR A N 1
ATOM 805 C CA . TYR A 1 120 ? -39.683 79.626 156.414 1.00 10.85 459 TYR A CA 1
ATOM 806 C C . TYR A 1 120 ? -40.034 79.628 154.929 1.00 9.55 459 TYR A C 1
ATOM 807 O O . TYR A 1 120 ? -39.558 78.767 154.175 1.00 10.68 459 TYR A O 1
ATOM 816 N N . GLU A 1 121 ? -40.837 80.602 154.496 1.00 12.50 460 GLU A N 1
ATOM 817 C CA . GLU A 1 121 ? -41.515 80.499 153.203 1.00 12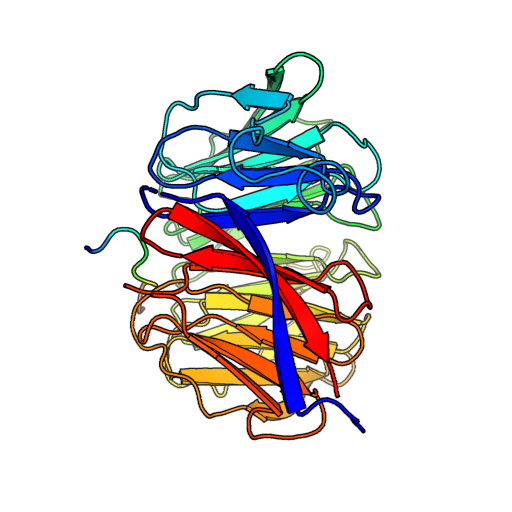.29 460 GLU A CA 1
ATOM 818 C C . GLU A 1 121 ? -41.164 81.600 152.195 1.00 17.78 460 GLU A C 1
ATOM 819 O O . GLU A 1 121 ? -41.910 81.811 151.231 1.00 22.91 460 GLU A O 1
ATOM 825 N N . GLU A 1 122 ? -40.010 82.246 152.329 1.00 11.10 461 GLU A N 1
ATOM 826 C CA . GLU A 1 122 ? -39.702 83.429 151.531 1.00 9.74 461 GLU A CA 1
ATOM 827 C C . GLU A 1 122 ? -39.136 83.099 150.149 1.00 12.03 461 GLU A C 1
ATOM 828 O O . GLU A 1 122 ? -39.284 83.897 149.216 1.00 13.12 461 GLU A O 1
ATOM 834 N N . HIS A 1 123 ? -38.438 81.979 149.988 1.00 9.80 462 HIS A N 1
ATOM 835 C CA . HIS A 1 123 ? -37.903 81.662 148.666 1.00 9.01 462 HIS A CA 1
ATOM 836 C C . HIS A 1 123 ? -39.054 81.534 147.669 1.00 9.45 462 HIS A C 1
ATOM 837 O O . HIS A 1 123 ? -40.139 81.050 148.005 1.00 12.35 462 HIS A O 1
ATOM 844 N N . GLU A 1 124 ? -38.799 81.946 146.428 1.00 10.90 463 GLU A N 1
ATOM 845 C CA . GLU A 1 124 ? -39.830 81.948 145.398 1.00 12.26 463 GLU A CA 1
ATOM 846 C C . GLU A 1 124 ? -39.727 80.783 144.426 1.00 17.26 463 GLU A C 1
ATOM 847 O O . GLU A 1 124 ? -40.598 80.644 143.554 1.00 16.10 463 GLU A O 1
ATOM 853 N N . LYS A 1 125 ? -38.675 79.970 144.531 1.00 11.30 464 LYS A N 1
ATOM 854 C CA . LYS A 1 125 ? -38.504 78.768 143.729 1.00 12.54 464 LYS A CA 1
ATOM 855 C C . LYS A 1 125 ? -37.872 77.717 144.627 1.00 9.14 464 LYS A C 1
ATOM 856 O O . LYS A 1 125 ? -37.474 78.008 145.759 1.00 9.67 464 LYS A O 1
ATOM 862 N N . ARG A 1 126 ? -37.740 76.500 144.099 1.00 10.96 465 ARG A N 1
ATOM 863 C CA . ARG A 1 126 ? -37.168 75.397 144.864 1.00 11.00 465 ARG A CA 1
ATOM 864 C C . ARG A 1 126 ? -35.886 75.809 145.563 1.00 8.87 465 ARG A C 1
ATOM 865 O O . ARG A 1 126 ? -35.042 76.517 145.009 1.00 9.32 465 ARG A O 1
ATOM 873 N N . ALA A 1 127 ? -35.740 75.329 146.784 1.00 8.80 466 ALA A N 1
ATOM 874 C CA . ALA A 1 127 ? -34.515 75.506 147.545 1.00 8.61 466 ALA A CA 1
ATOM 875 C C . ALA A 1 127 ? -33.750 74.198 147.418 1.00 9.67 466 ALA A C 1
ATOM 876 O O . ALA A 1 127 ? -34.314 73.128 147.649 1.00 13.26 466 ALA A O 1
ATOM 878 N N . TRP A 1 128 ? -32.498 74.273 147.010 1.00 7.77 467 TRP A N 1
ATOM 879 C CA . TRP A 1 128 ? -31.734 73.054 146.766 1.00 7.35 467 TRP A CA 1
ATOM 880 C C . TRP A 1 128 ? -30.982 72.546 147.988 1.00 8.58 467 TRP A C 1
ATOM 881 O O . TRP A 1 128 ? -30.624 71.374 148.022 1.00 7.99 467 TRP A O 1
ATOM 892 N N . SER A 1 129 ? -30.706 73.398 148.965 1.00 6.10 468 SER A N 1
ATOM 893 C CA . SER A 1 129 ? -29.889 73.024 150.111 1.00 8.09 468 SER A CA 1
ATOM 894 C C . SER A 1 129 ? -30.309 73.840 151.323 1.00 9.17 468 SER A C 1
ATOM 895 O O . SER A 1 129 ? -30.839 74.959 151.217 1.00 9.13 468 SER A O 1
ATOM 898 N N . VAL A 1 130 ? -30.059 73.245 152.484 1.00 7.68 469 VAL A N 1
ATOM 899 C CA . VAL A 1 130 ? -30.182 73.905 153.776 1.00 7.55 469 VAL A CA 1
ATOM 900 C C . VAL A 1 130 ? -29.027 73.391 154.638 1.00 6.96 469 VAL A C 1
ATOM 901 O O . VAL A 1 130 ? -28.607 72.241 154.501 1.00 8.02 469 VAL A O 1
ATOM 905 N N . ASP A 1 131 ? -28.481 74.256 155.507 1.00 7.20 470 ASP A N 1
ATOM 906 C CA . ASP A 1 131 ? -27.376 73.859 156.378 1.00 5.93 470 ASP A CA 1
ATOM 907 C C . ASP A 1 131 ? -27.516 74.563 157.712 1.00 7.41 470 ASP A C 1
ATOM 908 O O . ASP A 1 131 ? -27.566 75.797 157.738 1.00 6.84 470 ASP A O 1
ATOM 913 N N . PHE A 1 132 ? -27.532 73.793 158.795 1.00 6.28 471 PHE A N 1
ATOM 914 C CA . PHE A 1 132 ? -27.443 74.354 160.144 1.00 6.42 471 PHE A CA 1
ATOM 915 C C . PHE A 1 132 ? -25.981 74.572 160.520 1.00 8.07 471 PHE A C 1
ATOM 916 O O . PHE A 1 132 ? -25.158 73.672 160.369 1.00 8.57 471 PHE A O 1
ATOM 924 N N . SER A 1 133 ? -25.681 75.747 161.066 1.00 7.04 472 SER A N 1
ATOM 925 C CA . SER A 1 133 ? -24.336 76.052 161.535 1.00 7.22 472 SER A CA 1
ATOM 926 C C . SER A 1 133 ? -23.952 75.185 162.728 1.00 7.99 472 SER A C 1
ATOM 927 O O . SER A 1 133 ? -24.764 74.930 163.622 1.00 8.55 472 SER A O 1
ATOM 930 N N . ARG A 1 134 ? -22.688 74.741 162.751 1.00 7.79 473 ARG A N 1
ATOM 931 C CA . ARG A 1 134 ? -22.195 73.991 163.903 1.00 9.51 473 ARG A CA 1
ATOM 932 C C . ARG A 1 134 ? -21.907 74.901 165.097 1.00 8.78 473 ARG A C 1
ATOM 933 O O . ARG A 1 134 ? -22.171 74.527 166.241 1.00 11.77 473 ARG A O 1
ATOM 935 N N . THR A 1 135 ? -21.363 76.097 164.863 1.00 9.50 474 THR A N 1
ATOM 936 C CA . THR A 1 135 ? -20.881 76.910 165.973 1.00 9.38 474 THR A CA 1
ATOM 937 C C . THR A 1 135 ? -21.903 77.926 166.489 1.00 8.79 474 THR A C 1
ATOM 938 O O . THR A 1 135 ? -21.788 78.379 167.638 1.00 12.17 474 THR A O 1
ATOM 942 N N . GLU A 1 136 ? -22.885 78.320 165.690 1.00 8.90 475 GLU A N 1
ATOM 943 C CA . GLU A 1 136 ? -24.013 79.114 166.172 1.00 8.21 475 GLU A CA 1
ATOM 944 C C . GLU A 1 136 ? -25.236 78.310 165.759 1.00 8.68 475 GLU A C 1
ATOM 945 O O . GLU A 1 136 ? -25.792 78.515 164.675 1.00 8.68 475 GLU A O 1
ATOM 951 N N . PRO A 1 137 ? -25.650 77.342 166.583 1.00 8.54 476 PRO A N 1
ATOM 952 C CA . PRO A 1 137 ? -26.554 76.297 166.081 1.00 8.81 476 PRO A CA 1
ATOM 953 C C . PRO A 1 137 ? -27.976 76.741 165.843 1.00 9.66 476 PRO A C 1
ATOM 954 O O . PRO A 1 137 ? -28.748 75.946 165.275 1.00 10.26 476 PRO A O 1
ATOM 958 N N . SER A 1 138 ? -28.355 77.965 166.209 1.00 7.12 477 SER A N 1
ATOM 959 C CA . SER A 1 138 ? -29.665 78.481 165.830 1.00 8.27 477 SER A CA 1
ATOM 960 C C . SER A 1 138 ? -29.669 79.068 164.428 1.00 8.44 477 SER A C 1
ATOM 961 O O . SER A 1 138 ? -30.735 79.453 163.955 1.00 9.74 477 SER A O 1
ATOM 964 N N . MET A 1 139 ? -28.518 79.164 163.764 1.00 7.69 478 MET A N 1
ATOM 965 C CA . MET A 1 139 ? -28.446 79.730 162.423 1.00 7.60 478 MET A CA 1
ATOM 966 C C . MET A 1 139 ? -28.485 78.638 161.361 1.00 7.59 478 MET A C 1
ATOM 967 O O . MET A 1 139 ? -27.815 77.605 161.484 1.00 7.40 478 MET A O 1
ATOM 972 N N . LEU A 1 140 ? -29.250 78.897 160.307 1.00 6.21 479 LEU A N 1
ATOM 973 C CA . LEU A 1 140 ? -29.316 77.989 159.172 1.00 6.43 479 LEU A CA 1
ATOM 974 C C . LEU A 1 140 ? -29.390 78.803 157.899 1.00 7.35 479 LEU A C 1
ATOM 975 O O . LEU A 1 140 ? -29.899 79.924 157.890 1.00 8.90 479 LEU A O 1
ATOM 980 N N . VAL A 1 141 ? -28.859 78.239 156.821 1.00 6.58 480 VAL A N 1
ATOM 981 C CA . VAL A 1 141 ? -28.738 78.952 155.554 1.00 6.27 480 VAL A CA 1
ATOM 982 C C . VAL A 1 141 ? -29.303 78.091 154.434 1.00 7.26 480 VAL A C 1
ATOM 983 O O . VAL A 1 141 ? -29.158 76.865 154.442 1.00 7.30 480 VAL A O 1
ATOM 987 N N . SER A 1 142 ? -29.972 78.728 153.479 1.00 7.38 481 SER A N 1
ATOM 988 C CA . SER A 1 142 ? -30.556 78.032 152.343 1.00 6.92 481 SER A CA 1
ATOM 989 C C . SER A 1 142 ? -30.209 78.764 151.054 1.00 7.81 481 SER A C 1
ATOM 990 O O . SER A 1 142 ? -29.881 79.959 151.057 1.00 7.92 481 SER A O 1
ATOM 993 N N . GLY A 1 143 ? -30.284 78.032 149.946 1.00 7.48 482 GLY A N 1
ATOM 994 C CA . GLY A 1 143 ? -30.105 78.626 148.634 1.00 8.00 482 GLY A CA 1
ATOM 995 C C . GLY A 1 143 ? -31.108 78.046 147.661 1.00 8.60 482 GLY A C 1
ATOM 996 O O . GLY A 1 143 ? -31.565 76.911 147.809 1.00 9.30 482 GLY A O 1
ATOM 997 N N . SER A 1 144 ? -31.426 78.832 146.629 1.00 7.35 483 SER A N 1
ATOM 998 C CA . SER A 1 144 ? -32.578 78.517 145.802 1.00 8.51 483 SER A CA 1
ATOM 999 C C . SER A 1 144 ? -32.351 78.883 144.333 1.00 8.78 483 SER A C 1
ATOM 1000 O O . SER A 1 144 ? -31.489 79.702 143.987 1.00 8.53 483 SER A O 1
ATOM 1003 N N . ASP A 1 145 ? -33.189 78.283 143.479 1.00 7.32 484 ASP A N 1
ATOM 1004 C CA . ASP A 1 145 ? -33.292 78.724 142.081 1.00 8.35 484 ASP A CA 1
ATOM 1005 C C . ASP A 1 145 ? -33.738 80.179 141.954 1.00 9.15 484 ASP A C 1
ATOM 1006 O O . ASP A 1 145 ? -33.555 80.776 140.884 1.00 11.23 484 ASP A O 1
ATOM 1011 N N . ASP A 1 146 ? -34.316 80.766 143.004 1.00 8.64 485 ASP A N 1
ATOM 1012 C CA . ASP A 1 146 ? -34.645 82.191 142.960 1.00 8.72 485 ASP A CA 1
ATOM 1013 C C . ASP A 1 146 ? -33.418 83.083 143.038 1.00 10.45 485 ASP A C 1
ATOM 1014 O O . ASP A 1 146 ? -33.574 84.315 143.061 1.00 11.91 485 ASP A O 1
ATOM 1019 N N . CYS A 1 147 ? -32.216 82.498 143.103 1.00 8.90 486 CYS A N 1
ATOM 1020 C CA . CYS A 1 147 ? -30.967 83.251 143.079 1.00 9.13 486 CYS A CA 1
ATOM 1021 C C . CYS A 1 147 ? -30.714 84.024 144.364 1.00 11.06 486 CYS A C 1
ATOM 1022 O O . CYS A 1 147 ? -29.922 84.971 144.369 1.00 12.33 486 CYS A O 1
ATOM 1025 N N . LYS A 1 148 ? -31.324 83.587 145.467 1.00 9.99 487 LYS A N 1
ATOM 1026 C CA . LYS A 1 148 ? -31.090 84.199 146.769 1.00 9.58 487 LYS A CA 1
ATOM 1027 C C . LYS A 1 148 ? -30.492 83.199 147.748 1.00 9.42 487 LYS A C 1
ATOM 1028 O O . LYS A 1 148 ? -30.872 82.019 147.765 1.00 11.12 487 LYS A O 1
ATOM 1034 N N . VAL A 1 149 ? -29.549 83.690 148.542 1.00 8.81 488 VAL A N 1
ATOM 1035 C CA . VAL A 1 149 ? -29.104 83.021 149.757 1.00 7.73 488 VAL A CA 1
ATOM 1036 C C . VAL A 1 149 ? -29.879 83.661 150.895 1.00 8.76 488 VAL A C 1
ATOM 1037 O O . VAL A 1 149 ? -29.903 84.891 151.019 1.00 9.86 488 VAL A O 1
ATOM 1041 N N . LYS A 1 150 ? -30.494 82.843 151.736 1.00 7.62 489 LYS A N 1
ATOM 1042 C CA . LYS A 1 150 ? -31.185 83.343 152.915 1.00 9.16 489 LYS A CA 1
ATOM 1043 C C . LYS A 1 150 ? -30.589 82.724 154.166 1.00 8.36 489 LYS A C 1
ATOM 1044 O O . LYS A 1 150 ? -30.431 81.500 154.252 1.00 9.00 489 LYS A O 1
ATOM 1050 N N . VAL A 1 151 ? -30.264 83.567 155.136 1.00 8.09 490 VAL A N 1
ATOM 1051 C CA . VAL A 1 151 ? -29.833 83.123 156.448 1.00 8.05 490 VAL A CA 1
ATOM 1052 C C . VAL A 1 151 ? -30.982 83.332 157.409 1.00 9.01 490 VAL A C 1
ATOM 1053 O O . VAL A 1 151 ? -31.609 84.410 157.434 1.00 9.62 490 VAL A O 1
ATOM 1057 N N . TRP A 1 152 ? -31.241 82.317 158.210 1.00 7.88 491 TRP A N 1
ATOM 1058 C CA . TRP A 1 152 ? -32.361 82.270 159.135 1.00 8.27 491 TRP A CA 1
ATOM 1059 C C . TRP A 1 152 ? -31.835 82.007 160.534 1.00 8.76 491 TRP A C 1
ATOM 1060 O O . TRP A 1 152 ? -30.801 81.369 160.702 1.00 8.06 491 TRP A O 1
ATOM 1071 N N . CYS A 1 153 ? -32.551 82.495 161.536 1.00 8.35 492 CYS A N 1
ATOM 1072 C CA . CYS A 1 153 ? -32.302 82.135 162.925 1.00 8.36 492 CYS A CA 1
ATOM 1073 C C . CYS A 1 153 ? -33.558 81.487 163.482 1.00 8.62 492 CYS A C 1
ATOM 1074 O O . CYS A 1 153 ? -34.667 81.985 163.250 1.00 9.32 492 CYS A O 1
ATOM 1077 N N . THR A 1 154 ? -33.396 80.374 164.200 1.00 8.43 493 THR A N 1
ATOM 1078 C CA . THR A 1 154 ? -34.570 79.668 164.692 1.00 9.24 493 THR A CA 1
ATOM 1079 C C . THR A 1 154 ? -35.378 80.472 165.708 1.00 10.44 493 THR A C 1
ATOM 1080 O O . THR A 1 154 ? -36.520 80.089 165.968 1.00 10.04 493 THR A O 1
ATOM 1084 N N . ARG A 1 155 ? -34.831 81.560 166.256 1.00 9.13 494 ARG A N 1
ATOM 1085 C CA . ARG A 1 155 ? -35.566 82.424 167.180 1.00 9.45 494 ARG A CA 1
ATOM 1086 C C . ARG A 1 155 ? -36.386 83.492 166.473 1.00 8.53 494 ARG A C 1
ATOM 1087 O O . ARG A 1 155 ? -37.100 84.241 167.154 1.00 9.92 494 ARG A O 1
ATOM 1095 N N . GLN A 1 156 ? -36.325 83.584 165.129 1.00 9.36 495 GLN A N 1
ATOM 1096 C CA . GLN A 1 156 ? -37.011 84.639 164.391 1.00 8.81 495 GLN A CA 1
ATOM 1097 C C . GLN A 1 156 ? -37.740 84.065 163.189 1.00 10.12 495 GLN A C 1
ATOM 1098 O O . GLN A 1 156 ? -37.229 83.177 162.504 1.00 9.69 495 GLN A O 1
ATOM 1104 N N . GLU A 1 157 ? -38.923 84.601 162.907 1.00 9.13 496 GLU A N 1
ATOM 1105 C CA . GLU A 1 157 ? -39.710 84.084 161.798 1.00 9.73 496 GLU A CA 1
ATOM 1106 C C . GLU A 1 157 ? -39.242 84.595 160.434 1.00 10.57 496 GLU A C 1
ATOM 1107 O O . GLU A 1 157 ? -39.406 83.885 159.433 1.00 11.69 496 GLU A O 1
ATOM 1113 N N . ALA A 1 158 ? -38.658 85.786 160.365 1.00 9.72 497 ALA A N 1
ATOM 1114 C CA . ALA A 1 158 ? -38.216 86.358 159.098 1.00 10.41 497 ALA A CA 1
ATOM 1115 C C . ALA A 1 158 ? -36.718 86.134 158.895 1.00 10.58 497 ALA A C 1
ATOM 1116 O O . ALA A 1 158 ? -35.937 86.108 159.853 1.00 10.47 497 ALA A O 1
ATOM 1118 N N . SER A 1 159 ? -36.310 86.003 157.630 1.00 10.77 498 SER A N 1
ATOM 1119 C CA . SER A 1 159 ? -34.885 85.847 157.346 1.00 8.88 498 SER A CA 1
ATOM 1120 C C . SER A 1 159 ? -34.098 87.014 157.921 1.00 9.87 498 SER A C 1
ATOM 1121 O O . SER A 1 159 ? -34.598 88.143 158.007 1.00 12.34 498 SER A O 1
ATOM 1124 N N . VAL A 1 160 ? -32.848 86.742 158.300 1.00 10.60 499 VAL A N 1
ATOM 1125 C CA . VAL A 1 160 ? -32.008 87.767 158.914 1.00 11.91 499 VAL A CA 1
ATOM 1126 C C . VAL A 1 160 ? -30.989 88.341 157.936 1.00 11.29 499 VAL A C 1
ATOM 1127 O O . VAL A 1 160 ? -30.573 89.494 158.076 1.00 14.47 499 VAL A O 1
ATOM 1131 N N . ILE A 1 161 ? -30.577 87.557 156.935 1.00 10.10 500 ILE A N 1
ATOM 1132 C CA . ILE A 1 161 ? -29.677 88.045 155.892 1.00 10.02 500 ILE A CA 1
ATOM 1133 C C . ILE A 1 161 ? -30.176 87.510 154.561 1.00 12.02 500 ILE A C 1
ATOM 1134 O O . ILE A 1 161 ? -30.579 86.348 154.463 1.00 10.76 500 ILE A O 1
ATOM 1139 N N . ASN A 1 162 ? -30.142 88.354 153.527 1.00 12.41 501 ASN A N 1
ATOM 1140 C CA . ASN A 1 162 ? -30.488 87.955 152.171 1.00 11.39 501 ASN A CA 1
ATOM 1141 C C . ASN A 1 162 ? -29.371 88.405 151.255 1.00 11.13 501 ASN A C 1
ATOM 1142 O O . ASN A 1 162 ? -28.990 89.580 151.292 1.00 14.18 501 ASN A O 1
ATOM 1147 N N . ILE A 1 163 ? -28.864 87.497 150.421 1.00 10.23 502 ILE A N 1
ATOM 1148 C CA . ILE A 1 163 ? -27.869 87.842 149.407 1.00 9.37 502 ILE A CA 1
ATOM 1149 C C . ILE A 1 163 ? -28.505 87.607 148.044 1.00 10.08 502 ILE A C 1
ATOM 1150 O O . ILE A 1 163 ? -28.910 86.485 147.726 1.00 10.23 502 ILE A O 1
ATOM 1155 N N . ASP A 1 164 ? -28.592 88.663 147.230 1.00 12.65 503 ASP A N 1
ATOM 1156 C CA . ASP A 1 164 ? -29.096 88.552 145.867 1.00 13.66 503 ASP A CA 1
ATOM 1157 C C . ASP A 1 164 ? -27.934 88.204 144.947 1.00 13.49 503 ASP A C 1
ATOM 1158 O O . ASP A 1 164 ? -26.947 88.943 144.875 1.00 15.69 503 ASP A O 1
ATOM 1163 N N . MET A 1 165 ? -28.030 87.068 144.274 1.00 12.28 504 MET A N 1
ATOM 1164 C CA . MET A 1 165 ? -26.980 86.643 143.375 1.00 14.37 504 MET A CA 1
ATOM 1165 C C . MET A 1 165 ? -27.486 86.609 141.938 1.00 11.86 504 MET A C 1
ATOM 1166 O O . MET A 1 165 ? -28.685 86.694 141.666 1.00 14.15 504 MET A O 1
ATOM 1171 N N . LYS A 1 166 ? -26.532 86.476 141.016 1.00 13.91 505 LYS A N 1
ATOM 1172 C CA . LYS A 1 166 ? -26.862 86.551 139.601 1.00 13.16 505 LYS A CA 1
ATOM 1173 C C . LYS A 1 166 ? -27.437 85.243 139.080 1.00 15.21 505 LYS A C 1
ATOM 1174 O O . LYS A 1 166 ? -28.303 85.265 138.204 1.00 20.02 505 LYS A O 1
ATOM 1176 N N . ALA A 1 167 ? -27.007 84.107 139.623 1.00 12.01 506 ALA A N 1
ATOM 1177 C CA . ALA A 1 167 ? -27.358 82.797 139.083 1.00 11.54 506 ALA A CA 1
ATOM 1178 C C . ALA A 1 167 ? -27.957 81.890 140.162 1.00 9.28 506 ALA A C 1
ATOM 1179 O O . ALA A 1 167 ? -27.875 82.173 141.364 1.00 9.84 506 ALA A O 1
ATOM 1181 N N . ASN A 1 168 ? -28.543 80.772 139.724 1.00 9.23 507 ASN A N 1
ATOM 1182 C CA . ASN A 1 168 ? -29.170 79.825 140.645 1.00 9.44 507 ASN A CA 1
ATOM 1183 C C . ASN A 1 168 ? -28.157 79.347 141.672 1.00 9.30 507 ASN A C 1
ATOM 1184 O O . ASN A 1 168 ? -26.997 79.088 141.347 1.00 10.11 507 ASN A O 1
ATOM 1189 N N . ILE A 1 169 ? -28.614 79.189 142.906 1.00 8.55 508 ILE A N 1
ATOM 1190 C CA . ILE A 1 169 ? -27.769 78.686 143.977 1.00 7.84 508 ILE A CA 1
ATOM 1191 C C . ILE A 1 169 ? -28.063 77.213 144.178 1.00 8.59 508 ILE A C 1
ATOM 1192 O O . ILE A 1 169 ? -29.197 76.837 144.512 1.00 9.54 508 ILE A O 1
ATOM 1197 N N . CYS A 1 170 ? -27.037 76.383 143.987 1.00 6.39 509 CYS A N 1
ATOM 1198 C CA . CYS A 1 170 ? -27.197 74.942 144.092 1.00 6.97 509 CYS A CA 1
ATOM 1199 C C . CYS A 1 170 ? -26.863 74.400 145.462 1.00 8.06 509 CYS A C 1
ATOM 1200 O O . CYS A 1 170 ? -27.349 73.314 145.810 1.00 7.46 509 CYS A O 1
ATOM 1203 N N . CYS A 1 171 ? -26.026 75.103 146.221 1.00 7.29 510 CYS A N 1
ATOM 1204 C CA A CYS A 1 171 ? -25.595 74.580 147.512 0.53 11.28 510 CYS A CA 1
ATOM 1205 C CA B CYS A 1 171 ? -25.621 74.588 147.519 0.47 14.72 510 CYS A CA 1
ATOM 1206 C C . CYS A 1 171 ? -25.071 75.724 148.363 1.00 6.96 510 CYS A C 1
ATOM 1207 O O . CYS A 1 171 ? -24.430 76.642 147.850 1.00 7.52 510 CYS A O 1
ATOM 1212 N N . VAL A 1 172 ? -25.331 75.640 149.667 1.00 7.49 511 VAL A N 1
ATOM 1213 C CA . VAL A 1 172 ? -24.720 76.569 150.617 1.00 8.61 511 VAL A CA 1
ATOM 1214 C C . VAL A 1 1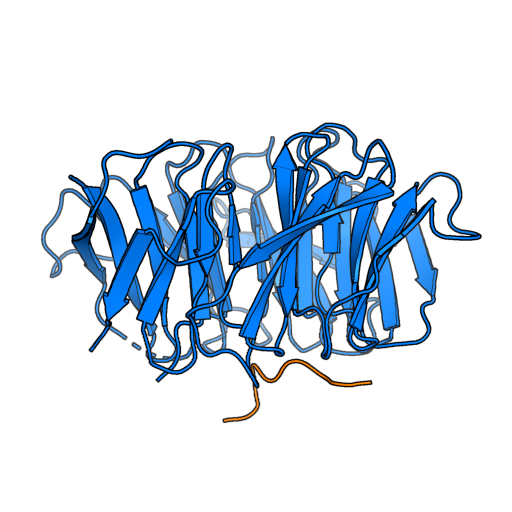72 ? -24.253 75.757 151.821 1.00 10.60 511 VAL A C 1
ATOM 1215 O O . VAL A 1 172 ? -24.941 74.834 152.265 1.00 10.65 511 VAL A O 1
ATOM 1219 N N . LYS A 1 173 ? -23.095 76.104 152.375 1.00 7.22 512 LYS A N 1
ATOM 1220 C CA . LYS A 1 173 ? -22.579 75.416 153.551 1.00 6.65 512 LYS A CA 1
ATOM 1221 C C . LYS A 1 173 ? -21.841 76.400 154.453 1.00 6.60 512 LYS A C 1
ATOM 1222 O O . LYS A 1 173 ? -21.013 77.191 153.987 1.00 7.42 512 LYS A O 1
ATOM 1228 N N . TYR A 1 174 ? -22.096 76.306 155.763 1.00 6.98 513 TYR A N 1
ATOM 1229 C CA . TYR A 1 174 ? -21.342 77.086 156.752 1.00 6.68 513 TYR A CA 1
ATOM 1230 C C . TYR A 1 174 ? -19.949 76.515 156.939 1.00 7.52 513 TYR A C 1
ATOM 1231 O O . TYR A 1 174 ? -19.761 75.297 157.010 1.00 9.36 513 TYR A O 1
ATOM 1240 N N . ASN A 1 175 ? -18.985 77.418 157.119 1.00 7.42 514 ASN A N 1
ATOM 1241 C CA . ASN A 1 175 ? -17.683 77.022 157.622 1.00 8.32 514 ASN A CA 1
ATOM 1242 C C . ASN A 1 175 ? -17.863 76.327 158.975 1.00 8.54 514 ASN A C 1
ATOM 1243 O O . ASN A 1 175 ? -18.733 76.715 159.767 1.00 8.21 514 ASN A O 1
ATOM 1248 N N . PRO A 1 176 ? -17.088 75.278 159.270 1.00 8.00 515 PRO A N 1
ATOM 1249 C CA . PRO A 1 176 ? -17.301 74.529 160.519 1.00 8.83 515 PRO A CA 1
ATOM 1250 C C . PRO A 1 176 ? -16.798 75.234 161.766 1.00 9.09 515 PRO A C 1
ATOM 1251 O O . PRO A 1 176 ? -17.174 74.810 162.875 1.00 10.44 515 PRO A O 1
ATOM 1255 N N . GLY A 1 177 ? -15.987 76.288 161.626 1.00 8.87 516 GLY A N 1
ATOM 1256 C CA . GLY A 1 177 ? -15.412 76.948 162.790 1.00 8.45 516 GLY A CA 1
ATOM 1257 C C . GLY A 1 177 ? -16.006 78.311 163.065 1.00 8.33 516 GLY A C 1
ATOM 1258 O O . GLY A 1 177 ? -15.733 78.883 164.124 1.00 7.99 516 GLY A O 1
ATOM 1259 N N . SER A 1 178 ? -16.818 78.852 162.156 1.00 8.86 517 SER A N 1
ATOM 1260 C CA . SER A 1 178 ? -17.385 80.184 162.363 1.00 8.17 517 SER A CA 1
ATOM 1261 C C . SER A 1 178 ? -18.645 80.327 161.528 1.00 7.50 517 SER A C 1
ATOM 1262 O O . SER A 1 178 ? -18.638 80.002 160.328 1.00 9.58 517 SER A O 1
ATOM 1265 N N . SER A 1 179 ? -19.709 80.832 162.159 1.00 7.95 518 SER A N 1
ATOM 1266 C CA . SER A 1 179 ? -20.970 81.103 161.480 1.00 7.48 518 SER A CA 1
ATOM 1267 C C . SER A 1 179 ? -20.919 82.365 160.640 1.00 8.44 518 SER A C 1
ATOM 1268 O O . SER A 1 179 ? -21.931 82.732 160.038 1.00 9.42 518 SER A O 1
ATOM 1271 N N . ASN A 1 180 ? -19.768 83.025 160.548 1.00 7.27 519 ASN A N 1
ATOM 1272 C CA . ASN A 1 180 ? -19.693 84.204 159.699 1.00 7.75 519 ASN A CA 1
ATOM 1273 C C . ASN A 1 180 ? -19.350 83.902 158.249 1.00 8.59 519 ASN A C 1
ATOM 1274 O O . ASN A 1 180 ? -19.424 84.817 157.425 1.00 9.86 519 ASN A O 1
ATOM 1279 N N . TYR A 1 181 ? -18.981 82.672 157.898 1.00 6.64 520 TYR A N 1
ATOM 1280 C CA . TYR A 1 181 ? -18.579 82.364 156.524 1.00 6.97 520 TYR A CA 1
ATOM 1281 C C . TYR A 1 181 ? -19.442 81.254 155.938 1.00 7.15 520 TYR A C 1
ATOM 1282 O O . TYR A 1 181 ? -19.726 80.243 156.598 1.00 8.22 520 TYR A O 1
ATOM 1291 N N . ILE A 1 182 ? -19.870 81.467 154.691 1.00 7.40 521 ILE A N 1
ATOM 1292 C CA . ILE A 1 182 ? -20.586 80.453 153.927 1.00 8.16 521 ILE A CA 1
ATOM 1293 C C . ILE A 1 182 ? -19.947 80.301 152.556 1.00 9.03 521 ILE A C 1
ATOM 1294 O O . ILE A 1 182 ? -19.520 81.285 151.932 1.00 8.84 521 ILE A O 1
ATOM 1299 N N . ALA A 1 183 ? -19.890 79.062 152.085 1.00 8.07 522 ALA A N 1
ATOM 1300 C CA . ALA A 1 183 ? -19.560 78.762 150.700 1.00 7.75 522 ALA A CA 1
ATOM 1301 C C . ALA A 1 183 ? -20.859 78.587 149.933 1.00 8.45 522 ALA A C 1
ATOM 1302 O O . ALA A 1 183 ? -21.774 77.899 150.396 1.00 8.01 522 ALA A O 1
ATOM 1304 N N . VAL A 1 184 ? -20.931 79.205 148.759 1.00 7.46 523 VAL A N 1
ATOM 1305 C CA . VAL A 1 184 ? -22.124 79.186 147.918 1.00 8.20 523 VAL A CA 1
ATOM 1306 C C . VAL A 1 184 ? -21.715 78.595 146.575 1.00 8.58 523 VAL A C 1
ATOM 1307 O O . VAL A 1 184 ? -20.912 79.194 145.840 1.00 9.00 523 VAL A O 1
ATOM 1311 N N . GLY A 1 185 ? -22.226 77.408 146.259 1.00 7.32 524 GLY A N 1
ATOM 1312 C CA . GLY A 1 185 ? -21.984 76.814 144.945 1.00 7.41 524 GLY A CA 1
ATOM 1313 C C . GLY A 1 185 ? -23.069 77.204 143.962 1.00 7.33 524 GLY A C 1
ATOM 1314 O O . GLY A 1 185 ? -24.265 77.085 144.252 1.00 7.13 524 GLY A O 1
ATOM 1315 N N . SER A 1 186 ? -22.641 77.705 142.809 1.00 8.23 525 SER A N 1
ATOM 1316 C CA . SER A 1 186 ? -23.545 78.387 141.898 1.00 7.90 525 SER A CA 1
ATOM 1317 C C . SER A 1 186 ? -23.643 77.683 140.554 1.00 8.62 525 SER A C 1
ATOM 1318 O O . SER A 1 186 ? -22.689 77.049 140.076 1.00 8.36 525 SER A O 1
ATOM 1321 N N . ALA A 1 187 ? -24.800 77.879 139.914 1.00 7.86 526 ALA A N 1
ATOM 1322 C CA . ALA A 1 187 ? -24.981 77.489 138.520 1.00 8.00 526 ALA A CA 1
ATOM 1323 C C . ALA A 1 187 ? -24.050 78.238 137.577 1.00 9.24 526 ALA A C 1
ATOM 1324 O O . ALA A 1 187 ? -23.896 77.800 136.421 1.00 9.71 526 ALA A O 1
ATOM 1326 N N . ASP A 1 188 ? -23.405 79.315 138.040 1.00 8.12 527 ASP A N 1
ATOM 1327 C CA . ASP A 1 188 ? -22.454 80.064 137.224 1.00 8.56 527 ASP A CA 1
ATOM 1328 C C . ASP A 1 188 ? -21.064 79.445 137.216 1.00 9.71 527 ASP A C 1
ATOM 1329 O O . ASP A 1 188 ? -20.152 80.023 136.618 1.00 9.89 527 ASP A O 1
ATOM 1334 N N . HIS A 1 189 ? -20.880 78.279 137.844 1.00 8.83 528 HIS A N 1
ATOM 1335 C CA . HIS A 1 189 ? -19.657 77.443 137.806 1.00 8.28 528 HIS A CA 1
ATOM 1336 C C . HIS A 1 189 ? -18.662 77.812 138.900 1.00 8.21 528 HIS A C 1
ATOM 1337 O O . HIS A 1 189 ? -17.579 77.232 138.935 1.00 9.64 528 HIS A O 1
ATOM 1344 N N . HIS A 1 190 ? -18.979 78.776 139.757 1.00 9.20 529 HIS A N 1
ATOM 1345 C CA . HIS A 1 190 ? -18.032 79.249 140.756 1.00 8.69 529 HIS A CA 1
ATOM 1346 C C . HIS A 1 190 ? -18.533 78.979 142.157 1.00 8.65 529 HIS A C 1
ATOM 1347 O O . HIS A 1 190 ? -19.728 78.795 142.391 1.00 8.68 529 HIS A O 1
ATOM 1354 N N . ILE A 1 191 ? -17.583 78.965 143.094 1.00 8.93 530 ILE A N 1
ATOM 1355 C CA . ILE A 1 191 ? -17.912 78.994 144.517 1.00 9.42 530 ILE A CA 1
ATOM 1356 C C . ILE A 1 191 ? -17.723 80.423 144.987 1.00 9.20 530 ILE A C 1
ATOM 1357 O O . ILE A 1 191 ? -16.618 80.975 144.873 1.00 10.33 530 ILE A O 1
ATOM 1362 N N . HIS A 1 192 ? -18.777 81.000 145.539 1.00 8.59 531 HIS A N 1
ATOM 1363 C CA . HIS A 1 192 ? -18.726 82.347 146.082 1.00 8.86 531 HIS A CA 1
ATOM 1364 C C . HIS A 1 192 ? -18.617 82.195 147.594 1.00 9.09 531 HIS A C 1
ATOM 1365 O O . HIS A 1 192 ? -19.516 81.634 148.228 1.00 9.36 531 HIS A O 1
ATOM 1372 N N . TYR A 1 193 ? -17.513 82.652 148.163 1.00 8.25 532 TYR A N 1
ATOM 1373 C CA . TYR A 1 193 ? -17.248 82.491 149.595 1.00 7.81 532 TYR A CA 1
ATOM 1374 C C . TYR A 1 193 ? -17.500 83.828 150.276 1.00 9.43 532 TYR A C 1
ATOM 1375 O O . TYR A 1 193 ? -16.814 84.818 149.982 1.00 11.08 532 TYR A O 1
ATOM 1384 N N . TYR A 1 194 ? -18.490 83.868 151.162 1.00 8.54 533 TYR A N 1
ATOM 1385 C CA . TYR A 1 194 ? -18.955 85.115 151.770 1.00 8.80 533 TYR A CA 1
ATOM 1386 C C . TYR A 1 194 ? -18.619 85.204 153.251 1.00 9.98 533 TYR A C 1
ATOM 1387 O O . TYR A 1 194 ? -18.707 84.214 153.989 1.00 9.80 533 TYR A O 1
ATOM 1396 N N . ASP A 1 195 ? -18.302 86.423 153.672 1.00 9.91 534 ASP A N 1
ATOM 1397 C CA . ASP A 1 195 ? -18.363 86.831 155.071 1.00 9.16 534 ASP A CA 1
ATOM 1398 C C . ASP A 1 195 ? -19.714 87.504 155.228 1.00 9.50 534 ASP A C 1
ATOM 1399 O O . ASP A 1 195 ? -19.955 88.561 154.627 1.00 10.64 534 ASP A O 1
ATOM 1404 N N . LEU A 1 196 ? -20.600 86.886 156.012 1.00 10.17 535 LEU A N 1
ATOM 1405 C CA . LEU A 1 196 ? -21.963 87.373 156.228 1.00 9.74 535 LEU A CA 1
ATOM 1406 C C . LEU A 1 196 ? -22.015 88.730 156.923 1.00 11.86 535 LEU A C 1
ATOM 1407 O O . LEU A 1 196 ? -23.087 89.352 156.937 1.00 13.44 535 LEU A O 1
ATOM 1412 N N . ARG A 1 197 ? -20.894 89.195 157.483 1.00 11.73 536 ARG A N 1
ATOM 1413 C CA . ARG A 1 197 ? -20.821 90.527 158.082 1.00 11.84 536 ARG A CA 1
ATOM 1414 C C . ARG A 1 197 ? -20.625 91.621 157.044 1.00 15.58 536 ARG A C 1
ATOM 1415 O O . ARG A 1 197 ? -20.724 92.807 157.384 1.00 15.37 536 ARG A O 1
ATOM 1423 N N . ASN A 1 198 ? -20.343 91.257 155.791 1.00 12.99 537 ASN A N 1
ATOM 1424 C CA . ASN A 1 198 ? -20.200 92.267 154.738 1.00 13.48 537 ASN A CA 1
ATOM 1425 C C . ASN A 1 198 ? -20.553 91.589 153.415 1.00 11.78 537 ASN A C 1
ATOM 1426 O O . ASN A 1 198 ? -19.675 91.086 152.717 1.00 13.06 537 ASN A O 1
ATOM 1431 N N . ILE A 1 199 ? -21.840 91.587 153.087 1.00 14.09 538 ILE A N 1
ATOM 1432 C CA . ILE A 1 199 ? -22.312 90.864 151.912 1.00 14.26 538 ILE A CA 1
ATOM 1433 C C . ILE A 1 199 ? -22.257 91.696 150.638 1.00 16.43 538 ILE A C 1
ATOM 1434 O O . ILE A 1 199 ? -22.723 91.237 149.590 1.00 16.62 538 ILE A O 1
ATOM 1439 N N . SER A 1 200 ? -21.693 92.911 150.708 1.00 16.05 539 SER A N 1
ATOM 1440 C CA . SER A 1 200 ? -21.559 93.744 149.509 1.00 17.67 539 SER A CA 1
ATOM 1441 C C . SER A 1 200 ? -20.761 93.038 148.419 1.00 18.55 539 SER A C 1
ATOM 1442 O O . SER A 1 200 ? -20.978 93.279 147.224 1.00 18.47 539 SER A O 1
ATOM 1445 N N . GLN A 1 201 ? -19.828 92.177 148.805 1.00 15.96 540 GLN A N 1
ATOM 1446 C CA . GLN A 1 201 ? -18.992 91.448 147.863 1.00 17.78 540 GLN A CA 1
ATOM 1447 C C . GLN A 1 201 ? -18.537 90.173 148.552 1.00 16.53 540 GLN A C 1
ATOM 1448 O O . GLN A 1 201 ? -18.411 90.157 149.780 1.00 14.56 540 GLN A O 1
ATOM 1454 N N . PRO A 1 202 ? -18.328 89.088 147.816 1.00 13.83 541 PRO A N 1
ATOM 1455 C CA . PRO A 1 202 ? -17.756 87.892 148.440 1.00 12.14 541 PRO A CA 1
ATOM 1456 C C . PRO A 1 202 ? -16.331 88.162 148.880 1.00 14.30 541 PRO A C 1
ATOM 1457 O O . PRO A 1 202 ? -15.657 89.064 148.380 1.00 16.15 541 PRO A O 1
ATOM 1461 N N . LEU A 1 203 ? -15.883 87.379 149.863 1.00 12.20 542 LEU A N 1
ATOM 1462 C CA . LEU A 1 203 ? -14.467 87.376 150.201 1.00 11.17 542 LEU A CA 1
ATOM 1463 C C . LEU A 1 203 ? -13.638 86.933 149.010 1.00 14.72 542 LEU A C 1
ATOM 1464 O O . LEU A 1 203 ? -12.537 87.453 148.771 1.00 14.59 542 LEU A O 1
ATOM 1469 N N . HIS A 1 204 ? -14.142 85.953 148.264 1.00 12.21 543 HIS A N 1
ATOM 1470 C CA . HIS A 1 204 ? -13.403 85.389 147.147 1.00 13.90 543 HIS A CA 1
ATOM 1471 C C . HIS A 1 204 ? -14.376 84.578 146.313 1.00 11.36 543 HIS A C 1
ATOM 1472 O O . HIS A 1 204 ? -15.374 84.061 146.830 1.00 12.15 543 HIS A O 1
ATOM 1479 N N . VAL A 1 205 ? -14.082 84.496 145.018 1.00 11.23 544 VAL A N 1
ATOM 1480 C CA . VAL A 1 205 ? -14.844 83.680 144.080 1.00 11.61 544 VAL A CA 1
ATOM 1481 C C . VAL A 1 205 ? -13.879 82.662 143.495 1.00 13.79 544 VAL A C 1
ATOM 1482 O O . VAL A 1 205 ? -12.901 83.039 142.833 1.00 15.25 544 VAL A O 1
ATOM 1486 N N . PHE A 1 206 ? -14.145 81.378 143.748 1.00 12.17 545 PHE A N 1
ATOM 1487 C CA . PHE A 1 206 ? -13.269 80.296 143.312 1.00 11.48 545 PHE A CA 1
ATOM 1488 C C . PHE A 1 206 ? -13.717 79.818 141.937 1.00 11.42 545 PHE A C 1
ATOM 1489 O O . PHE A 1 206 ? -14.823 79.285 141.790 1.00 11.83 545 PHE A O 1
ATOM 1497 N N . SER A 1 207 ? -12.856 79.972 140.942 1.00 11.82 546 SER A N 1
ATOM 1498 C CA . SER A 1 207 ? -13.180 79.568 139.584 1.00 11.50 546 SER A CA 1
ATOM 1499 C C . SER A 1 207 ? -12.317 78.384 139.173 1.00 10.72 546 SER A C 1
ATOM 1500 O O . SER A 1 207 ? -11.223 78.159 139.696 1.00 11.85 546 SER A O 1
ATOM 1503 N N . GLY A 1 208 ? -12.818 77.629 138.203 1.00 12.03 547 GLY A N 1
ATOM 1504 C CA . GLY A 1 208 ? -12.098 76.460 137.730 1.00 12.49 547 GLY A CA 1
ATOM 1505 C C . GLY A 1 208 ? -13.015 75.373 137.210 1.00 10.83 547 GLY A C 1
ATOM 1506 O O . GLY A 1 208 ? -12.717 74.718 136.211 1.00 12.97 547 GLY A O 1
ATOM 1507 N N . HIS A 1 209 ? -14.134 75.142 137.887 1.00 9.87 548 HIS A N 1
ATOM 1508 C CA . HIS A 1 209 ? -15.091 74.174 137.381 1.00 8.84 548 HIS A CA 1
ATOM 1509 C C . HIS A 1 209 ? -15.616 74.610 136.021 1.00 9.01 548 HIS A C 1
ATOM 1510 O O . HIS A 1 209 ? -15.792 75.800 135.748 1.00 11.36 548 HIS A O 1
ATOM 1517 N N . LYS A 1 210 ? -15.901 73.621 135.179 1.00 8.71 549 LYS A N 1
ATOM 1518 C CA . LYS A 1 210 ? -16.391 73.893 133.833 1.00 9.62 549 LYS A CA 1
ATOM 1519 C C . LYS A 1 210 ? -17.911 73.913 133.777 1.00 8.71 549 LYS A C 1
ATOM 1520 O O . LYS A 1 210 ? -18.483 74.241 132.727 1.00 10.31 549 LYS A O 1
ATOM 1526 N N . LYS A 1 211 ? -18.579 73.534 134.872 1.00 8.67 550 LYS A N 1
ATOM 1527 C CA . LYS A 1 211 ? -20.031 73.454 134.923 1.00 11.43 550 LYS A CA 1
ATOM 1528 C C . LYS A 1 211 ? -20.476 73.851 136.325 1.00 8.98 550 LYS A C 1
ATOM 1529 O O . LYS A 1 211 ? -19.653 74.171 137.198 1.00 8.80 550 LYS A O 1
ATOM 1535 N N . ALA A 1 212 ? -21.792 73.832 136.537 1.00 8.74 551 ALA A N 1
ATOM 1536 C CA . ALA A 1 212 ? -22.352 74.227 137.825 1.00 6.95 551 ALA A CA 1
ATOM 1537 C C . ALA A 1 212 ? -21.682 73.498 138.992 1.00 7.01 551 ALA A C 1
ATOM 1538 O O . ALA A 1 212 ? -21.302 72.321 138.903 1.00 7.99 551 ALA A O 1
ATOM 1540 N N . VAL A 1 213 ? -21.617 74.194 140.125 1.00 7.38 552 VAL A N 1
ATOM 1541 C CA . VAL A 1 213 ? -21.136 73.612 141.368 1.00 7.54 552 VAL A CA 1
ATOM 1542 C C . VAL A 1 213 ? -22.349 73.105 142.145 1.00 8.86 552 VAL A C 1
ATOM 1543 O O . VAL A 1 213 ? -23.186 73.895 142.604 1.00 10.31 552 VAL A O 1
ATOM 1547 N N . SER A 1 214 ? -22.433 71.790 142.332 1.00 6.67 553 SER A N 1
ATOM 1548 C CA . SER A 1 214 ? -23.618 71.172 142.896 1.00 6.85 553 SER A CA 1
ATOM 1549 C C . SER A 1 214 ? -23.530 71.008 144.403 1.00 7.04 553 SER A C 1
ATOM 1550 O O . SER A 1 214 ? -24.576 70.961 145.062 1.00 7.68 553 SER A O 1
ATOM 1553 N N . TYR A 1 215 ? -22.322 70.869 144.972 1.00 5.66 554 TYR A N 1
ATOM 1554 C CA . TYR A 1 215 ? -22.167 70.768 146.419 1.00 6.87 554 TYR A CA 1
ATOM 1555 C C . TYR A 1 215 ? -20.911 71.499 146.861 1.00 6.38 554 TYR A C 1
ATOM 1556 O O . TYR A 1 215 ? -19.927 71.575 146.117 1.00 6.79 554 TYR A O 1
ATOM 1565 N N . VAL A 1 216 ? -20.946 71.979 148.103 1.00 6.56 555 VAL A N 1
ATOM 1566 C CA . VAL A 1 216 ? -19.769 72.502 148.797 1.00 7.20 555 VAL A CA 1
ATOM 1567 C C . VAL A 1 216 ? -19.785 71.948 150.215 1.00 7.20 555 VAL A C 1
ATOM 1568 O O . VAL A 1 216 ? -20.826 71.969 150.881 1.00 8.11 555 VAL A O 1
ATOM 1572 N N . LYS A 1 217 ? -18.649 71.402 150.660 1.00 7.51 556 LYS A N 1
ATOM 1573 C CA . LYS A 1 217 ? -18.508 70.803 151.983 1.00 6.92 556 LYS A CA 1
ATOM 1574 C C . LYS A 1 217 ? -17.104 71.073 152.494 1.00 8.49 556 LYS A C 1
ATOM 1575 O O . LYS A 1 217 ? -16.157 71.038 151.716 1.00 10.55 556 LYS A O 1
ATOM 1581 N N . PHE A 1 218 ? -16.948 71.300 153.795 1.00 8.20 557 PHE A N 1
ATOM 1582 C CA . PHE A 1 218 ? -15.642 71.633 154.363 1.00 8.29 557 PHE A CA 1
ATOM 1583 C C . PHE A 1 218 ? -15.030 70.395 155.008 1.00 8.79 557 PHE A C 1
ATOM 1584 O O . PHE A 1 218 ? -15.687 69.707 155.803 1.00 9.45 557 PHE A O 1
ATOM 1592 N N . LEU A 1 219 ? -13.751 70.146 154.704 1.00 8.32 558 LEU A N 1
ATOM 1593 C CA . LEU A 1 219 ? -12.986 69.138 155.448 1.00 9.35 558 LEU A CA 1
ATOM 1594 C C . LEU A 1 219 ? -12.504 69.657 156.799 1.00 11.25 558 LEU A C 1
ATOM 1595 O O . LEU A 1 2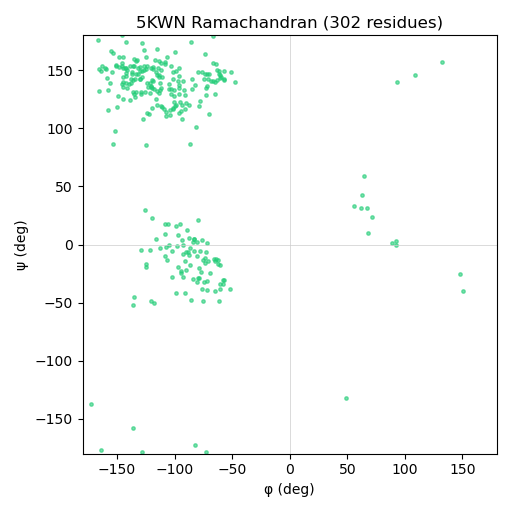19 ? -12.323 68.865 157.731 1.00 11.36 558 LEU A O 1
ATOM 1600 N N . SER A 1 220 ? -12.287 70.963 156.904 1.00 9.47 559 SER A N 1
ATOM 1601 C CA . SER A 1 220 ? -11.748 71.602 158.103 1.00 8.94 559 SER A CA 1
ATOM 1602 C C . SER A 1 220 ? -12.038 73.089 157.977 1.00 9.03 559 SER A C 1
ATOM 1603 O O . SER A 1 220 ? -12.659 73.532 157.001 1.00 9.75 559 SER A O 1
ATOM 1606 N N . ASN A 1 221 ? -11.560 73.879 158.947 1.00 10.23 560 ASN A N 1
ATOM 1607 C CA . ASN A 1 221 ? -11.813 75.321 158.904 1.00 8.30 560 ASN A CA 1
ATOM 1608 C C . ASN A 1 221 ? -11.300 75.970 157.623 1.00 9.04 560 ASN A C 1
ATOM 1609 O O . ASN A 1 221 ? -11.897 76.938 157.139 1.00 11.18 560 ASN A O 1
ATOM 1614 N N . ASN A 1 222 ? -10.193 75.477 157.064 1.00 9.56 561 ASN A N 1
ATOM 1615 C CA . ASN A 1 222 ? -9.568 76.140 155.928 1.00 11.74 561 ASN A CA 1
ATOM 1616 C C . ASN A 1 222 ? -9.642 75.344 154.639 1.00 10.74 561 ASN A C 1
ATOM 1617 O O . ASN A 1 222 ? -9.166 75.831 153.603 1.00 13.17 561 ASN A O 1
ATOM 1622 N N . GLU A 1 223 ? -10.186 74.135 154.671 1.00 9.60 562 GLU A N 1
ATOM 1623 C CA . GLU A 1 223 ? -10.231 73.267 153.496 1.00 9.74 562 GLU A CA 1
ATOM 1624 C C . GLU A 1 223 ? -11.669 73.105 153.022 1.00 8.80 562 GLU A C 1
ATOM 1625 O O . GLU A 1 223 ? -12.508 72.557 153.747 1.00 9.42 562 GLU A O 1
ATOM 1631 N N . LEU A 1 224 ? -11.934 73.528 151.786 1.00 8.31 563 LEU A N 1
ATOM 1632 C CA . LEU A 1 224 ? -13.270 73.467 151.205 1.00 9.04 563 LEU A CA 1
ATOM 1633 C C . LEU A 1 224 ? -13.238 72.556 149.992 1.00 8.74 563 LEU A C 1
ATOM 1634 O O . LEU A 1 224 ? -12.342 72.665 149.148 1.00 9.51 563 LEU A O 1
ATOM 1639 N N . ALA A 1 225 ? -14.214 71.667 149.885 1.00 7.83 564 ALA A N 1
ATOM 1640 C CA . ALA A 1 225 ? -14.373 70.836 148.709 1.00 7.80 564 ALA A CA 1
ATOM 1641 C C . ALA A 1 225 ? -15.634 71.238 147.971 1.00 7.85 564 ALA A C 1
ATOM 1642 O O . ALA A 1 225 ? -16.635 71.651 148.565 1.00 8.28 564 ALA A O 1
ATOM 1644 N N . SER A 1 226 ? -15.589 71.053 146.663 1.00 7.27 565 SER A N 1
ATOM 1645 C CA . SER A 1 226 ? -16.748 71.251 145.819 1.00 7.41 565 SER A CA 1
ATOM 1646 C C . SER A 1 226 ? -16.934 70.039 144.922 1.00 6.77 565 SER A C 1
ATOM 1647 O O . SER A 1 226 ? -15.970 69.349 144.573 1.00 8.43 565 SER A O 1
ATOM 1650 N N . ALA A 1 227 ? -18.187 69.804 144.521 1.00 6.73 566 ALA A N 1
ATOM 1651 C CA . ALA A 1 227 ? -18.510 68.872 143.450 1.00 6.58 566 ALA A CA 1
ATOM 1652 C C . ALA A 1 227 ? -19.184 69.662 142.353 1.00 6.69 566 ALA A C 1
ATOM 1653 O O . ALA A 1 227 ? -19.878 70.652 142.617 1.00 7.21 566 ALA A O 1
ATOM 1655 N N . SER A 1 228 ? -19.015 69.190 141.121 1.00 7.00 567 SER A N 1
ATOM 1656 C CA . SER A 1 228 ? -19.564 69.884 139.965 1.00 6.79 567 SER A CA 1
ATOM 1657 C C . SER A 1 228 ? -19.989 68.863 138.934 1.00 7.60 567 SER A C 1
ATOM 1658 O O . SER A 1 228 ? -19.461 67.749 138.870 1.00 7.58 567 SER A O 1
ATOM 1661 N N . THR A 1 229 ? -20.922 69.280 138.083 1.00 6.93 568 THR A N 1
ATOM 1662 C CA . THR A 1 229 ? -21.380 68.431 136.992 1.00 7.22 568 THR A CA 1
ATOM 1663 C C . THR A 1 229 ? -20.416 68.448 135.803 1.00 7.48 568 THR A C 1
ATOM 1664 O O . THR A 1 229 ? -20.805 68.145 134.674 1.00 8.04 568 THR A O 1
ATOM 1668 N N . ASP A 1 230 ? -19.158 68.822 136.044 1.00 8.05 569 ASP A N 1
ATOM 1669 C CA . ASP A 1 230 ? -18.068 68.578 135.115 1.00 7.33 569 ASP A CA 1
ATOM 1670 C C . ASP A 1 230 ? -17.298 67.294 135.453 1.00 7.83 569 ASP A C 1
ATOM 1671 O O . ASP A 1 230 ? -16.157 67.124 135.000 1.00 8.58 569 ASP A O 1
ATOM 1676 N N . SER A 1 231 ? -17.887 66.392 136.259 1.00 7.14 570 SER A N 1
ATOM 1677 C CA . SER A 1 231 ? -17.247 65.130 136.632 1.00 8.53 570 SER A CA 1
ATOM 1678 C C . SER A 1 231 ? -15.952 65.353 137.407 1.00 8.87 570 SER A C 1
ATOM 1679 O O . SER A 1 231 ? -15.033 64.536 137.342 1.00 10.02 570 SER A O 1
ATOM 1682 N N . THR A 1 232 ? -15.878 66.432 138.185 1.00 7.38 571 THR A N 1
ATOM 1683 C CA . THR A 1 232 ? -14.761 66.622 139.104 1.00 7.77 571 THR A CA 1
ATOM 1684 C C . THR A 1 232 ? -15.253 66.995 140.493 1.00 8.91 571 THR A C 1
ATOM 1685 O O . THR A 1 232 ? -16.344 67.558 140.673 1.00 8.81 571 THR A O 1
ATOM 1689 N N . LEU A 1 233 ? -14.443 66.617 141.475 1.00 7.99 572 LEU A N 1
ATOM 1690 C CA . LEU A 1 233 ? -14.426 67.291 142.762 1.00 7.44 572 LEU A CA 1
ATOM 1691 C C . LEU A 1 233 ? -13.196 68.182 142.783 1.00 9.10 572 LEU A C 1
ATOM 1692 O O . LEU A 1 233 ? -12.203 67.894 142.101 1.00 8.11 572 LEU A O 1
ATOM 1697 N N . ARG A 1 234 ? -13.246 69.253 143.568 1.00 7.83 573 ARG A N 1
ATOM 1698 C CA . ARG A 1 234 ? -12.083 70.116 143.716 1.00 8.29 573 ARG A CA 1
ATOM 1699 C C . ARG A 1 234 ? -11.903 70.501 145.175 1.00 9.22 573 ARG A C 1
ATOM 1700 O O . ARG A 1 234 ? -12.868 70.636 145.935 1.00 9.84 573 ARG A O 1
ATOM 1708 N N . LEU A 1 235 ? -10.648 70.687 145.557 1.00 9.15 574 LEU A N 1
ATOM 1709 C CA . LEU A 1 235 ? -10.278 71.104 146.902 1.00 8.73 574 LEU A CA 1
ATOM 1710 C C . LEU A 1 235 ? -9.682 72.507 146.834 1.00 9.29 574 LEU A C 1
ATOM 1711 O O . LEU A 1 235 ? -8.907 72.810 145.911 1.00 9.84 574 LEU A O 1
ATOM 1716 N N . TRP A 1 236 ? -10.039 73.354 147.797 1.00 9.40 575 TRP A N 1
ATOM 1717 C CA . TRP A 1 236 ? -9.677 74.756 147.808 1.00 9.60 575 TRP A CA 1
ATOM 1718 C C . TRP A 1 236 ? -9.232 75.132 149.206 1.00 11.06 575 TRP A C 1
ATOM 1719 O O . TRP A 1 236 ? -9.686 74.559 150.197 1.00 11.85 575 TRP A O 1
ATOM 1730 N N . ASP A 1 237 ? -8.393 76.154 149.276 1.00 11.75 576 ASP A N 1
ATOM 1731 C CA . ASP A 1 237 ? -7.899 76.694 150.540 1.00 12.08 576 ASP A CA 1
ATOM 1732 C C . ASP A 1 237 ? -8.596 78.030 150.744 1.00 12.18 576 ASP A C 1
ATOM 1733 O O . ASP A 1 237 ? -8.386 78.966 149.971 1.00 12.99 576 ASP A O 1
ATOM 1738 N N . VAL A 1 238 ? -9.451 78.111 151.775 1.00 12.81 577 VAL A N 1
ATOM 1739 C CA . VAL A 1 238 ? -10.208 79.330 152.043 1.00 12.98 577 VAL A CA 1
ATOM 1740 C C . VAL A 1 238 ? -9.521 80.242 153.043 1.00 16.54 577 VAL A C 1
ATOM 1741 O O . VAL A 1 238 ? -10.093 81.277 153.410 1.00 18.62 577 VAL A O 1
ATOM 1745 N N . LYS A 1 239 ? -8.311 79.900 153.488 1.00 17.19 578 LYS A N 1
ATOM 1746 C CA . LYS A 1 239 ? -7.519 80.871 154.233 1.00 19.63 578 LYS A CA 1
ATOM 1747 C C . LYS A 1 239 ? -6.734 81.761 153.275 1.00 22.36 578 LYS A C 1
ATOM 1748 O O . LYS A 1 239 ? -6.769 82.996 153.389 1.00 23.27 578 LYS A O 1
ATOM 1754 N N . ASP A 1 240 ? -6.063 81.150 152.300 1.00 15.30 579 ASP A N 1
ATOM 1755 C CA . ASP A 1 240 ? -5.244 81.875 151.338 1.00 18.26 579 ASP A CA 1
ATOM 1756 C C . ASP A 1 240 ? -5.877 82.005 149.954 1.00 18.17 579 ASP A C 1
ATOM 1757 O O . ASP A 1 240 ? -5.273 82.619 149.066 1.00 19.86 579 ASP A O 1
ATOM 1762 N N . ASN A 1 241 ? -7.076 81.458 149.744 1.00 14.20 580 ASN A N 1
ATOM 1763 C CA . ASN A 1 241 ? -7.853 81.693 148.522 1.00 15.27 580 ASN A CA 1
ATOM 1764 C C . ASN A 1 241 ? -7.151 81.133 147.286 1.00 15.83 580 ASN A C 1
ATOM 1765 O O . ASN A 1 241 ? -6.862 81.844 146.311 1.00 16.46 580 ASN A O 1
ATOM 1770 N N . LEU A 1 242 ? -6.905 79.828 147.328 1.00 12.64 581 LEU A N 1
ATOM 1771 C CA . LEU A 1 242 ? -6.152 79.146 146.287 1.00 13.90 581 LEU A CA 1
ATOM 1772 C C . LEU A 1 242 ? -6.799 77.819 145.929 1.00 13.81 581 LEU A C 1
ATOM 1773 O O . LEU A 1 242 ? -7.350 77.139 146.799 1.00 12.19 581 LEU A O 1
ATOM 1778 N N . PRO A 1 243 ? -6.713 77.412 144.671 1.00 13.14 582 PRO A N 1
ATOM 1779 C CA . PRO A 1 243 ? -7.018 76.019 144.318 1.00 12.25 582 PRO A CA 1
ATOM 1780 C C . PRO A 1 243 ? -5.933 75.084 144.841 1.00 14.25 582 PRO A C 1
ATOM 1781 O O . PRO A 1 243 ? -4.750 75.432 144.889 1.00 16.77 582 PRO A O 1
ATOM 1785 N N . VAL A 1 244 ? -6.331 73.866 145.222 1.00 11.80 583 VAL A N 1
ATOM 1786 C CA . VAL A 1 244 ? -5.409 72.881 145.768 1.00 12.98 583 VAL A CA 1
ATOM 1787 C C . VAL A 1 244 ? -5.316 71.636 144.895 1.00 14.05 583 VAL A C 1
ATOM 1788 O O . VAL A 1 244 ? -4.216 71.193 144.547 1.00 16.56 583 VAL A O 1
ATOM 1792 N N . ARG A 1 245 ? -6.461 71.053 144.524 1.00 11.98 584 ARG A N 1
ATOM 1793 C CA . ARG A 1 245 ? -6.427 69.763 143.845 1.00 13.40 584 ARG A CA 1
ATOM 1794 C C . ARG A 1 245 ? -7.738 69.519 143.108 1.00 13.04 584 ARG A C 1
ATOM 1795 O O . ARG A 1 245 ? -8.794 70.004 143.518 1.00 12.25 584 ARG A O 1
ATOM 1803 N N . THR A 1 246 ? -7.665 68.744 142.029 1.00 10.32 585 THR A N 1
ATOM 1804 C CA . THR A 1 246 ? -8.836 68.316 141.277 1.00 10.12 585 THR A CA 1
ATOM 1805 C C . THR A 1 246 ? -8.878 66.797 141.280 1.00 10.72 585 THR A C 1
ATOM 1806 O O . THR A 1 246 ? -7.854 66.142 141.048 1.00 12.82 585 THR A O 1
ATOM 1810 N N . PHE A 1 247 ? -10.061 66.232 141.525 1.00 9.78 586 PHE A N 1
ATOM 1811 C CA . PHE A 1 247 ? -10.262 64.790 141.613 1.00 8.62 586 PHE A CA 1
ATOM 1812 C C . PHE A 1 247 ? -11.112 64.322 140.440 1.00 9.61 586 PHE A C 1
ATOM 1813 O O . PHE A 1 247 ? -12.164 64.911 140.159 1.00 10.59 586 PHE A O 1
ATOM 1821 N N . ARG A 1 248 ? -10.678 63.252 139.784 1.00 9.64 587 ARG A N 1
ATOM 1822 C CA . ARG A 1 248 ? -11.374 62.730 138.617 1.00 10.87 587 ARG A CA 1
ATOM 1823 C C . ARG A 1 248 ? -11.479 61.214 138.704 1.00 9.74 587 ARG A C 1
ATOM 1824 O O . ARG A 1 248 ? -10.634 60.542 139.319 1.00 11.08 587 ARG A O 1
ATOM 1832 N N . GLY A 1 249 ? -12.510 60.679 138.053 1.00 10.41 588 GLY A N 1
ATOM 1833 C CA . GLY A 1 249 ? -12.710 59.245 138.004 1.00 11.89 588 GLY A CA 1
ATOM 1834 C C . GLY A 1 249 ? -14.166 58.823 137.954 1.00 11.76 588 GLY A C 1
ATOM 1835 O O . GLY A 1 249 ? -14.512 57.746 137.452 1.00 14.68 588 GLY A O 1
ATOM 1836 N N . HIS A 1 250 ? -15.044 59.677 138.469 1.00 11.27 589 HIS A N 1
ATOM 1837 C CA . HIS A 1 250 ? -16.472 59.400 138.499 1.00 10.27 589 HIS A CA 1
ATOM 1838 C C . HIS A 1 250 ? -17.172 60.138 137.351 1.00 10.95 589 HIS A C 1
ATOM 1839 O O . HIS A 1 250 ? -16.619 61.039 136.731 1.00 12.31 589 HIS A O 1
ATOM 1846 N N . THR A 1 251 ? -18.409 59.747 137.087 1.00 10.18 590 THR A N 1
ATOM 1847 C CA . THR A 1 251 ? -19.233 60.373 136.054 1.00 10.21 590 THR A CA 1
ATOM 1848 C C . THR A 1 251 ? -20.345 61.183 136.716 1.00 8.57 590 THR A C 1
ATOM 1849 O O . THR A 1 251 ? -21.215 60.622 137.403 1.00 9.18 590 THR A O 1
ATOM 1853 N N . ASN A 1 252 ? -20.334 62.496 136.509 1.00 6.81 591 ASN A N 1
ATOM 1854 C CA . ASN A 1 252 ? -21.394 63.345 137.053 1.00 7.38 591 ASN A CA 1
ATOM 1855 C C . ASN A 1 252 ? -21.515 64.551 136.134 1.00 6.63 591 ASN A C 1
ATOM 1856 O O . ASN A 1 252 ? -20.769 65.517 136.290 1.00 7.24 591 ASN A O 1
ATOM 1861 N N . GLU A 1 253 ? -22.483 64.484 135.211 1.00 7.63 592 GLU A N 1
ATOM 1862 C CA . GLU A 1 253 ? -22.685 65.514 134.198 1.00 6.84 592 GLU A CA 1
ATOM 1863 C C . GLU A 1 253 ? -24.071 66.131 134.264 1.00 7.62 592 GLU A C 1
ATOM 1864 O O . GLU A 1 253 ? -24.325 67.104 133.546 1.00 8.16 592 GLU A O 1
ATOM 1870 N N . LYS A 1 254 ? -24.957 65.623 135.132 1.00 6.22 593 LYS A N 1
ATOM 1871 C CA . LYS A 1 254 ? -26.351 66.036 135.091 1.00 7.65 593 LYS A CA 1
ATOM 1872 C C . LYS A 1 254 ? -26.948 66.313 136.463 1.00 6.92 593 LYS A C 1
ATOM 1873 O O . LYS A 1 254 ? -27.569 67.361 136.656 1.00 8.17 593 LYS A O 1
ATOM 1879 N N . ASN A 1 255 ? -26.819 65.362 137.388 1.00 6.47 594 ASN A N 1
ATOM 1880 C CA . ASN A 1 255 ? -27.643 65.318 138.588 1.00 6.57 594 ASN A CA 1
ATOM 1881 C C . ASN A 1 255 ? -26.883 65.726 139.842 1.00 7.87 594 ASN A C 1
ATOM 1882 O O . ASN A 1 255 ? -25.650 65.691 139.920 1.00 7.87 594 ASN A O 1
ATOM 1887 N N . PHE A 1 256 ? -27.661 66.075 140.867 1.00 6.86 595 PHE A N 1
ATOM 1888 C CA . PHE A 1 256 ? -27.138 66.088 142.230 1.00 5.50 595 PHE A CA 1
ATOM 1889 C C . PHE A 1 256 ? -26.902 64.634 142.644 1.00 7.18 595 PHE A C 1
ATOM 1890 O O . PHE A 1 256 ? -27.860 63.858 142.751 1.00 7.43 595 PHE A O 1
ATOM 1898 N N . VAL A 1 257 ? -25.637 64.232 142.829 1.00 6.11 596 VAL A N 1
ATOM 1899 C CA . VAL A 1 257 ? -25.311 62.838 143.134 1.00 6.88 596 VAL A CA 1
ATOM 1900 C C . VAL A 1 257 ? -24.678 62.658 144.500 1.00 7.56 596 VAL A C 1
ATOM 1901 O O . VAL A 1 257 ? -24.268 61.534 144.830 1.00 8.02 596 VAL A O 1
ATOM 1905 N N . GLY A 1 258 ? -24.574 63.730 145.294 1.00 6.47 597 GLY A N 1
ATOM 1906 C CA . GLY A 1 258 ? -24.065 63.650 146.656 1.00 5.92 597 GLY A CA 1
ATOM 1907 C C . GLY A 1 258 ? -22.571 63.900 146.794 1.00 7.54 597 GLY A C 1
ATOM 1908 O O . GLY A 1 258 ? -21.759 63.424 145.978 1.00 6.75 597 GLY A O 1
ATOM 1909 N N . LEU A 1 259 ? -22.207 64.630 147.852 1.00 6.86 598 LEU A N 1
AT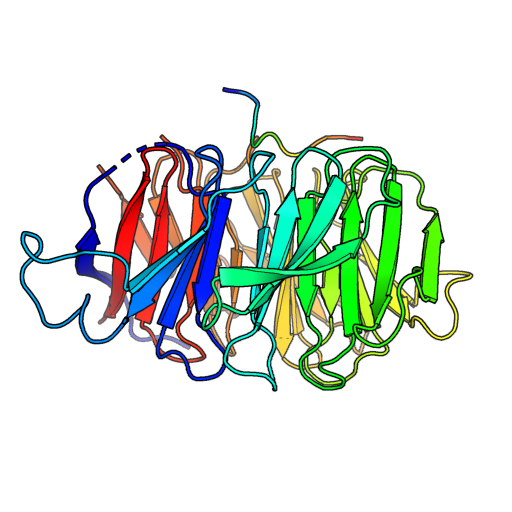OM 1910 C CA . LEU A 1 259 ? -20.816 64.839 148.233 1.00 6.88 598 LEU A CA 1
ATOM 1911 C C . LEU A 1 259 ? -20.753 64.795 149.744 1.00 6.15 598 LEU A C 1
ATOM 1912 O O . LEU A 1 259 ? -21.575 65.419 150.414 1.00 7.99 598 LEU A O 1
ATOM 1917 N N . THR A 1 260 ? -19.774 64.085 150.274 1.00 6.72 599 THR A N 1
ATOM 1918 C CA . THR A 1 260 ? -19.517 64.103 151.702 1.00 6.96 599 THR A CA 1
ATOM 1919 C C . THR A 1 260 ? -18.016 64.070 151.940 1.00 7.66 599 THR A C 1
ATOM 1920 O O . THR A 1 260 ? -17.287 63.371 151.233 1.00 6.91 599 THR A O 1
ATOM 1924 N N . VAL A 1 261 ? -17.546 64.854 152.906 1.00 7.36 600 VAL A N 1
ATOM 1925 C CA . VAL A 1 261 ? -16.117 64.915 153.185 1.00 7.39 600 VAL A CA 1
ATOM 1926 C C . VAL A 1 261 ? -15.908 64.812 154.683 1.00 9.45 600 VAL A C 1
ATOM 1927 O O . VAL A 1 261 ? -16.809 65.086 155.475 1.00 9.17 600 VAL A O 1
ATOM 1931 N N . ASN A 1 262 ? -14.702 64.404 155.064 1.00 8.68 601 ASN A N 1
ATOM 1932 C CA . ASN A 1 262 ? -14.303 64.428 156.465 1.00 9.44 601 ASN A CA 1
ATOM 1933 C C . ASN A 1 262 ? -12.881 64.980 156.492 1.00 9.56 601 ASN A C 1
ATOM 1934 O O . ASN A 1 262 ? -12.426 65.640 155.551 1.00 10.42 601 ASN A O 1
ATOM 1939 N N . SER A 1 263 ? -12.139 64.692 157.565 1.00 10.85 602 SER A N 1
ATOM 1940 C CA A SER A 1 263 ? -10.814 65.286 157.708 0.54 10.37 602 SER A CA 1
ATOM 1941 C CA B SER A 1 263 ? -10.816 65.290 157.705 0.46 10.37 602 SER A CA 1
ATOM 1942 C C . SER A 1 263 ? -9.867 64.853 156.593 1.00 11.16 602 SER A C 1
ATOM 1943 O O . SER A 1 263 ? -8.981 65.628 156.204 1.00 13.38 602 SER A O 1
ATOM 1948 N N . GLU A 1 264 ? -10.035 63.630 156.059 1.00 9.13 603 GLU A N 1
ATOM 1949 C CA . GLU A 1 264 ? -9.087 63.102 155.088 1.00 9.48 603 GLU A CA 1
ATOM 1950 C C . GLU A 1 264 ? -9.681 62.660 153.761 1.00 10.09 603 GLU A C 1
ATOM 1951 O O . GLU A 1 264 ? -8.928 62.548 152.787 1.00 11.82 603 GLU A O 1
ATOM 1957 N N . TYR A 1 265 ? -10.981 62.400 153.682 1.00 9.60 604 TYR A N 1
ATOM 1958 C CA . TYR A 1 265 ? -11.570 61.742 152.525 1.00 9.79 604 TYR A CA 1
ATOM 1959 C C . TYR A 1 265 ? -12.736 62.530 151.951 1.00 8.87 604 TYR A C 1
ATOM 1960 O O . TYR A 1 265 ? -13.425 63.282 152.653 1.00 9.32 604 TYR A O 1
ATOM 1969 N N . LEU A 1 266 ? -12.948 62.320 150.649 1.00 9.09 605 LEU 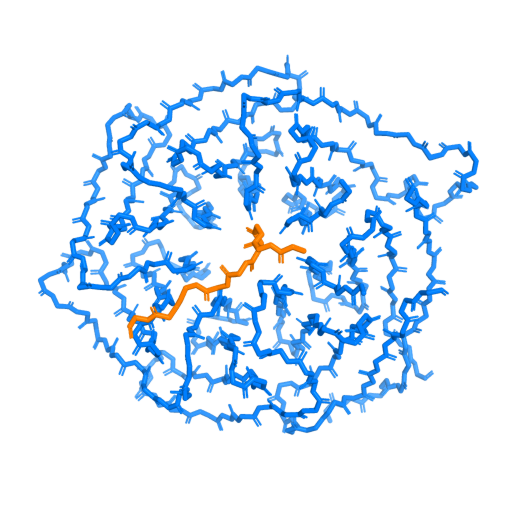A N 1
ATOM 1970 C CA . LEU A 1 266 ? -14.109 62.821 149.927 1.00 8.61 605 LEU A CA 1
ATOM 1971 C C . LEU A 1 266 ? -14.813 61.610 149.352 1.00 10.22 605 LEU A C 1
ATOM 1972 O O . LEU A 1 266 ? -14.160 60.683 148.874 1.00 10.60 605 LEU A O 1
ATOM 1977 N N . ALA A 1 267 ? -16.140 61.600 149.399 1.00 8.78 606 ALA A N 1
ATOM 1978 C CA . ALA A 1 267 ? -16.908 60.583 148.697 1.00 9.50 606 ALA A CA 1
ATOM 1979 C C . ALA A 1 267 ? -18.012 61.261 147.916 1.00 7.25 606 ALA A C 1
ATOM 1980 O O . ALA A 1 267 ? -18.558 62.278 148.344 1.00 7.50 606 ALA A O 1
ATOM 1982 N N . CYS A 1 268 ? -18.349 60.690 146.768 1.00 6.78 607 CYS A N 1
ATOM 1983 C CA . CYS A 1 268 ? -19.371 61.293 145.944 1.00 7.83 607 CYS A CA 1
ATOM 1984 C C . CYS A 1 268 ? -20.100 60.196 145.196 1.00 8.26 607 CYS A C 1
ATOM 1985 O O . CYS A 1 268 ? -19.602 59.078 145.030 1.00 7.85 607 CYS A O 1
ATOM 1988 N N . GLY A 1 269 ? -21.285 60.533 144.711 1.00 7.74 608 GLY A N 1
ATOM 1989 C CA . GLY A 1 269 ? -22.005 59.651 143.819 1.00 7.42 608 GLY A CA 1
ATOM 1990 C C . GLY A 1 269 ? -21.548 59.755 142.374 1.00 7.89 608 GLY A C 1
ATOM 1991 O O . GLY A 1 269 ? -20.588 60.442 142.026 1.00 8.11 608 GLY A O 1
ATOM 1992 N N . SER A 1 270 ? -22.303 59.074 141.518 1.00 7.87 609 SER A N 1
ATOM 1993 C CA A SER A 1 270 ? -22.043 59.110 140.090 0.64 9.00 609 SER A CA 1
ATOM 1994 C CA B SER A 1 270 ? -22.010 59.034 140.092 0.36 8.95 609 SER A CA 1
ATOM 1995 C C . SER A 1 270 ? -23.284 58.626 139.370 1.00 9.06 609 SER A C 1
ATOM 1996 O O . SER A 1 270 ? -24.169 57.982 139.956 1.00 10.74 609 SER A O 1
ATOM 2001 N N . GLU A 1 271 ? -23.335 58.937 138.070 1.00 8.71 610 GLU A N 1
ATOM 2002 C CA . GLU A 1 271 ? -24.449 58.563 137.215 1.00 8.63 610 GLU A CA 1
ATOM 2003 C C . GLU A 1 271 ? -24.310 57.146 136.687 1.00 9.64 610 GLU A C 1
ATOM 2004 O O . GLU A 1 271 ? -25.178 56.695 135.945 1.00 12.82 610 GLU A O 1
ATOM 2010 N N . THR A 1 272 ? -23.257 56.436 137.080 1.00 9.41 611 THR A N 1
ATOM 2011 C CA . THR A 1 272 ? -23.105 55.017 136.786 1.00 11.07 611 THR A CA 1
ATOM 2012 C C . THR A 1 272 ? -23.503 54.146 137.966 1.00 10.94 611 THR A C 1
ATOM 2013 O O . THR A 1 272 ? -23.144 52.962 138.011 1.00 11.91 611 THR A O 1
ATOM 2017 N N . ASN A 1 273 ? -24.217 54.713 138.944 1.00 8.93 612 ASN A N 1
ATOM 2018 C CA . ASN A 1 273 ? -24.706 53.950 140.094 1.00 8.81 612 ASN A CA 1
ATOM 2019 C C . ASN A 1 273 ? -23.554 53.468 140.973 1.00 9.43 612 ASN A C 1
ATOM 2020 O O . ASN A 1 273 ? -23.650 52.419 141.612 1.00 11.61 612 ASN A O 1
ATOM 2025 N N . GLU A 1 274 ? -22.469 54.245 141.028 1.00 9.80 613 GLU A N 1
ATOM 2026 C CA . GLU A 1 274 ? -21.288 53.898 141.812 1.00 9.11 613 GLU A CA 1
ATOM 2027 C C . GLU A 1 274 ? -20.960 55.012 142.797 1.00 9.93 613 GLU A C 1
ATOM 2028 O O . GLU A 1 274 ? -21.014 56.194 142.450 1.00 9.97 613 GLU A O 1
ATOM 2034 N N . VAL A 1 275 ? -20.579 54.621 144.020 1.00 8.75 614 VAL A N 1
ATOM 2035 C CA . VAL A 1 275 ? -20.031 55.539 145.018 1.00 9.83 614 VAL A CA 1
ATOM 2036 C C . VAL A 1 275 ? -18.523 55.534 144.855 1.00 10.15 614 VAL A C 1
ATOM 2037 O O . VAL A 1 275 ? -17.917 54.460 144.798 1.00 10.03 614 VAL A O 1
ATOM 2041 N N . TYR A 1 276 ? -17.908 56.712 144.832 1.00 8.61 615 TYR A N 1
ATOM 2042 C CA . TYR A 1 276 ? -16.459 56.844 144.720 1.00 8.52 615 TYR A CA 1
ATOM 2043 C C . TYR A 1 276 ? -15.896 57.465 145.992 1.00 9.35 615 TYR A C 1
ATOM 2044 O O . TYR A 1 276 ? -16.523 58.341 146.595 1.00 8.98 615 TYR A O 1
ATOM 2053 N N . VAL A 1 277 ? -14.678 57.043 146.363 1.00 9.29 616 VAL A N 1
ATOM 2054 C CA . VAL A 1 277 ? -13.963 57.586 147.509 1.00 9.51 616 VAL A CA 1
ATOM 2055 C C . VAL A 1 277 ? -12.603 58.059 147.039 1.00 9.49 616 VAL A C 1
ATOM 2056 O O . VAL A 1 277 ? -11.881 57.313 146.356 1.00 10.42 616 VAL A O 1
ATOM 2060 N N . TYR A 1 278 ? -12.252 59.282 147.421 1.00 7.81 617 TYR A N 1
ATOM 2061 C CA . TYR A 1 278 ? -10.947 59.868 147.164 1.00 8.79 617 TYR A CA 1
ATOM 2062 C C . TYR A 1 278 ? -10.300 60.203 148.500 1.00 10.84 617 TYR A C 1
ATOM 2063 O O . TYR A 1 278 ? -10.974 60.625 149.448 1.00 10.63 617 TYR A O 1
ATOM 2072 N N . HIS A 1 279 ? -8.994 59.986 148.591 1.00 11.37 618 HIS A N 1
ATOM 2073 C CA . HIS A 1 279 ? -8.245 60.615 149.656 1.00 10.15 618 HIS A CA 1
ATOM 2074 C C . HIS A 1 279 ? -7.876 62.010 149.193 1.00 11.39 618 HIS A C 1
ATOM 2075 O O . HIS A 1 279 ? -7.538 62.203 148.022 1.00 11.76 618 HIS A O 1
ATOM 2082 N N . LYS A 1 280 ? -7.911 62.976 150.111 1.00 11.24 619 LYS A N 1
ATOM 2083 C CA . LYS A 1 280 ? -7.767 64.371 149.716 1.00 11.26 619 LYS A CA 1
ATOM 2084 C C . LYS A 1 280 ? -6.416 64.679 149.075 1.00 12.94 619 LYS A C 1
ATOM 2085 O O . LYS A 1 280 ? -6.288 65.714 148.416 1.00 13.55 619 LYS A O 1
ATOM 2091 N N . GLU A 1 281 ? -5.422 63.813 149.243 1.00 12.35 620 GLU A N 1
ATOM 2092 C CA . GLU A 1 281 ? -4.085 64.073 148.721 1.00 11.82 620 GLU A CA 1
ATOM 2093 C C . GLU A 1 281 ? -3.811 63.397 147.387 1.00 16.63 620 GLU A C 1
ATOM 2094 O O . GLU A 1 281 ? -2.726 63.594 146.834 1.00 16.07 620 GLU A O 1
ATOM 2100 N N . ILE A 1 282 ? -4.769 62.636 146.842 1.00 12.64 621 ILE A N 1
ATOM 2101 C CA . ILE A 1 282 ? -4.590 61.807 145.652 1.00 14.75 621 ILE A CA 1
ATOM 2102 C C . ILE A 1 282 ? -5.709 62.117 144.659 1.00 17.99 621 ILE A C 1
ATOM 2103 O O . ILE A 1 282 ? -6.891 62.109 145.022 1.00 13.50 621 ILE A O 1
ATOM 2108 N N . THR A 1 283 ? -5.346 62.345 143.397 1.00 12.81 622 THR A N 1
ATOM 2109 C CA . THR A 1 283 ? -6.304 62.818 142.392 1.00 13.08 622 THR A CA 1
ATOM 2110 C C . THR A 1 283 ? -7.216 61.738 141.812 1.00 13.26 622 THR A C 1
ATOM 2111 O O . THR A 1 283 ? -8.258 62.084 141.246 1.00 15.94 622 THR A O 1
ATOM 2115 N N . ARG A 1 284 ? -6.866 60.466 141.904 1.00 12.59 623 ARG A N 1
ATOM 2116 C CA . ARG A 1 284 ? -7.688 59.384 141.372 1.00 13.86 623 ARG A CA 1
ATOM 2117 C C . ARG A 1 284 ? -8.324 58.603 142.516 1.00 13.34 623 ARG A C 1
ATOM 2118 O O . ARG A 1 284 ? -7.804 58.601 143.631 1.00 12.68 623 ARG A O 1
ATOM 2126 N N . PRO A 1 285 ? -9.448 57.933 142.285 1.00 10.99 624 PRO A N 1
ATOM 2127 C CA . PRO A 1 285 ? -10.160 57.290 143.406 1.00 11.49 624 PRO A CA 1
ATOM 2128 C C . PRO A 1 285 ? -9.318 56.243 144.120 1.00 13.27 624 PRO A C 1
ATOM 2129 O O . PRO A 1 285 ? -8.561 55.488 143.501 1.00 15.48 624 PRO A O 1
ATOM 2133 N N . VAL A 1 286 ? -9.481 56.177 145.438 1.00 12.28 625 VAL A N 1
ATOM 2134 C CA . VAL A 1 286 ? -8.938 55.042 146.173 1.00 13.27 625 VAL A CA 1
ATOM 2135 C C . VAL A 1 286 ? -9.754 53.787 145.888 1.00 15.71 625 VAL A C 1
ATOM 2136 O O . VAL A 1 286 ? -9.199 52.689 145.765 1.00 15.82 625 VAL A O 1
ATOM 2140 N N . THR A 1 287 ? -11.080 53.916 145.786 1.00 11.88 626 THR A N 1
ATOM 2141 C CA . THR A 1 287 ? -11.929 52.761 145.530 1.00 12.95 626 THR A CA 1
ATOM 2142 C C . THR A 1 287 ? -13.313 53.264 145.144 1.00 14.09 626 THR A C 1
ATOM 2143 O O . THR A 1 287 ? -13.585 54.469 145.148 1.00 12.05 626 THR A O 1
ATOM 2147 N N . SER A 1 288 ? -14.180 52.322 144.794 1.00 12.86 627 SER A N 1
ATOM 2148 C CA . SER A 1 288 ? -15.559 52.639 144.480 1.00 13.97 627 SER A CA 1
ATOM 2149 C C . SER A 1 288 ? -16.410 51.416 144.774 1.00 12.66 627 SER A C 1
ATOM 2150 O O . SER A 1 288 ? -15.897 50.305 144.943 1.00 15.39 627 SER A O 1
ATOM 2153 N N . HIS A 1 289 ? -17.723 51.632 144.832 1.00 11.32 628 HIS A N 1
ATOM 2154 C CA . HIS A 1 289 ? -18.679 50.550 145.035 1.00 9.82 628 HIS A CA 1
ATOM 2155 C C . HIS A 1 289 ? -19.838 50.721 144.065 1.00 11.07 628 HIS A C 1
ATOM 2156 O O . HIS A 1 289 ? -20.444 51.794 144.011 1.00 11.87 628 HIS A O 1
ATOM 2163 N N . ARG A 1 290 ? -20.184 49.662 143.333 1.00 12.84 629 ARG A N 1
ATOM 2164 C CA . ARG A 1 290 ? -21.293 49.693 142.392 1.00 12.17 629 ARG A CA 1
ATOM 2165 C C . ARG A 1 290 ? -22.555 49.155 143.061 1.00 14.26 629 ARG A C 1
ATOM 2166 O O . ARG A 1 290 ? -22.570 48.021 143.541 1.00 15.29 629 ARG A O 1
ATOM 2174 N N . PHE A 1 291 ? -23.610 49.964 143.094 1.00 13.36 630 PHE A N 1
ATOM 2175 C CA . PHE A 1 291 ? -24.925 49.480 143.499 1.00 15.46 630 PHE A CA 1
ATOM 2176 C C . PHE A 1 291 ? -25.491 48.620 142.358 1.00 21.46 630 PHE A C 1
ATOM 2177 O O . PHE A 1 291 ? -25.034 48.688 141.218 1.00 24.56 630 PHE A O 1
ATOM 2185 N N . GLY A 1 292 ? -26.518 47.840 142.657 1.00 32.03 631 GLY A N 1
ATOM 2186 C CA . GLY A 1 292 ? -27.201 47.089 141.615 1.00 30.08 631 GLY A CA 1
ATOM 2187 C C . GLY A 1 292 ? -27.426 45.632 141.960 1.00 41.86 631 GLY A C 1
ATOM 2188 O O . GLY A 1 292 ? -26.571 44.998 142.585 1.00 47.06 631 GLY A O 1
ATOM 2189 N N . TYR A 1 306 ? -29.700 54.300 136.758 1.00 21.73 645 TYR A N 1
ATOM 2190 C CA . TYR A 1 306 ? -29.718 54.590 138.199 1.00 13.83 645 TYR A CA 1
ATOM 2191 C C . TYR A 1 306 ? -28.511 55.453 138.544 1.00 10.89 645 TYR A C 1
ATOM 2192 O O . TYR A 1 306 ? -27.444 55.322 137.950 1.00 13.02 645 TYR A O 1
ATOM 2201 N N . PHE A 1 307 ? -28.670 56.360 139.504 1.00 8.89 646 PHE A N 1
ATOM 2202 C CA . PHE A 1 307 ? -27.557 57.178 139.953 1.00 8.26 646 PHE A CA 1
ATOM 2203 C C . PHE A 1 307 ? -27.519 57.192 141.470 1.00 8.00 646 PHE A C 1
ATOM 2204 O O . PHE A 1 307 ? -28.554 57.104 142.132 1.00 8.40 646 PHE A O 1
ATOM 2212 N N . ILE A 1 308 ? -26.310 57.257 142.027 1.00 8.10 647 ILE A N 1
ATOM 2213 C CA . ILE A 1 308 ? -26.196 57.537 143.446 1.00 7.73 647 ILE A CA 1
ATOM 2214 C C . ILE A 1 308 ? -26.715 58.941 143.669 1.00 7.06 647 ILE A C 1
ATOM 2215 O O . ILE A 1 308 ? -26.459 59.844 142.861 1.00 7.86 647 ILE A O 1
ATOM 2220 N N . SER A 1 309 ? -27.459 59.132 144.776 1.00 6.74 648 SER A N 1
ATOM 2221 C CA . SER A 1 309 ? -28.146 60.388 145.001 1.00 6.89 648 SER A CA 1
ATOM 2222 C C . SER A 1 309 ? -27.809 61.047 146.334 1.00 7.16 648 SER A C 1
ATOM 2223 O O . SER A 1 309 ? -28.104 62.239 146.505 1.00 6.86 648 SER A O 1
ATOM 2226 N N . ALA A 1 310 ? -27.225 60.321 147.291 1.00 6.50 649 ALA A N 1
ATOM 2227 C CA . ALA A 1 310 ? -26.905 60.932 148.571 1.00 6.87 649 ALA A CA 1
ATOM 2228 C C . ALA A 1 310 ? -25.827 60.106 149.251 1.00 6.84 649 ALA A C 1
ATOM 2229 O O . ALA A 1 310 ? -25.858 58.873 149.174 1.00 7.50 649 ALA A O 1
ATOM 2231 N N . VAL A 1 311 ? -24.900 60.778 149.947 1.00 6.20 650 VAL A N 1
ATOM 2232 C CA . VAL A 1 311 ? -23.824 60.111 150.683 1.00 6.77 650 VAL A CA 1
ATOM 2233 C C . VAL A 1 311 ? -23.553 60.908 151.951 1.00 7.14 650 VAL A C 1
ATOM 2234 O O . VAL A 1 311 ? -23.721 62.133 151.983 1.00 7.39 650 VAL A O 1
ATOM 2238 N N . CYS A 1 312 ? -23.076 60.209 152.990 1.00 6.60 651 CYS A N 1
ATOM 2239 C CA . CYS A 1 312 ? -22.731 60.880 154.250 1.00 7.49 651 CYS A CA 1
ATOM 2240 C C . CYS A 1 312 ? -21.736 60.044 155.058 1.00 6.90 651 CYS A C 1
ATOM 2241 O O . CYS A 1 312 ? -22.086 58.958 155.532 1.00 7.42 651 CYS A O 1
ATOM 2244 N N . TRP A 1 313 ? -20.526 60.564 155.256 1.00 6.63 652 TRP A N 1
ATOM 2245 C CA . TRP A 1 313 ? -19.606 59.898 156.178 1.00 6.51 652 TRP A CA 1
ATOM 2246 C C . TRP A 1 313 ? -20.166 59.903 157.599 1.00 8.11 652 TRP A C 1
ATOM 2247 O O . TRP A 1 313 ? -20.847 60.838 158.018 1.00 6.72 652 TRP A O 1
ATOM 2258 N N . LYS A 1 314 ? -19.801 58.869 158.363 1.00 6.90 653 LYS A N 1
ATOM 2259 C CA . LYS A 1 314 ? -19.983 58.870 159.817 1.00 7.62 653 LYS A CA 1
ATOM 2260 C C . LYS A 1 314 ? -18.758 59.540 160.417 1.00 8.22 653 LYS A C 1
ATOM 2261 O O . LYS A 1 314 ? -17.758 58.898 160.769 1.00 8.50 653 LYS A O 1
ATOM 2267 N N . SER A 1 315 ? -18.841 60.869 160.492 1.00 8.21 654 SER A N 1
ATOM 2268 C CA . SER A 1 315 ? -17.752 61.713 160.976 1.00 8.84 654 SER A CA 1
ATOM 2269 C C . SER A 1 315 ? -16.421 61.355 160.316 1.00 8.90 654 SER A C 1
ATOM 2270 O O . SER A 1 315 ? -16.350 61.216 159.086 1.00 9.57 654 SER A O 1
ATOM 2273 N N . ASP A 1 316 ? -15.343 61.204 161.097 1.00 8.23 655 ASP A N 1
ATOM 2274 C CA . ASP A 1 316 ? -14.027 60.923 160.521 1.00 9.69 655 ASP A CA 1
ATOM 2275 C C . ASP A 1 316 ? -13.755 59.430 160.362 1.00 11.52 655 ASP A C 1
ATOM 2276 O O . ASP A 1 316 ? -12.640 59.037 159.984 1.00 14.41 655 ASP A O 1
ATOM 2281 N N . SER A 1 317 ? -14.751 58.577 160.505 1.00 19.55 656 SER A N 1
ATOM 2282 C CA . SER A 1 317 ? -14.492 57.157 160.428 1.00 19.55 656 SER A CA 1
ATOM 2283 C C . SER A 1 317 ? -14.518 56.697 158.975 1.00 19.55 656 SER A C 1
ATOM 2284 O O . SER A 1 317 ? -14.965 57.420 158.089 1.00 19.55 656 SER A O 1
ATOM 2287 N N . PRO A 1 318 ? -14.195 55.472 158.781 1.00 9.56 657 PRO A N 1
ATOM 2288 C CA . PRO A 1 318 ? -14.309 54.902 157.434 1.00 9.99 657 PRO A CA 1
ATOM 2289 C C . PRO A 1 318 ? -15.703 54.414 157.066 1.00 8.02 657 PRO A C 1
ATOM 2290 O O . PRO A 1 318 ? -15.881 53.866 155.974 1.00 9.63 657 PRO A O 1
ATOM 2294 N N . THR A 1 319 ? -16.692 54.627 157.931 1.00 7.91 658 THR A N 1
ATOM 2295 C CA . THR A 1 319 ? -18.070 54.203 157.695 1.00 8.09 658 THR A CA 1
ATOM 2296 C C . THR A 1 319 ? -18.853 55.334 157.042 1.00 7.92 658 THR A C 1
ATOM 2297 O O . THR A 1 319 ? -18.653 56.510 157.375 1.00 7.44 658 THR A O 1
ATOM 2301 N N . MET A 1 320 ? -19.717 54.969 156.084 1.00 8.61 659 MET A N 1
ATOM 2302 C CA . MET A 1 320 ? -20.477 55.930 155.293 1.00 8.75 659 MET A CA 1
ATOM 2303 C C . MET A 1 320 ? -21.881 55.409 155.034 1.00 8.33 659 MET A C 1
ATOM 2304 O O . MET A 1 320 ? -22.095 54.209 154.835 1.00 10.50 659 MET A O 1
ATOM 2309 N N . LEU A 1 321 ? -22.822 56.343 154.963 1.00 7.05 660 LEU A N 1
ATOM 2310 C CA . LEU A 1 321 ? -24.156 56.045 154.450 1.00 7.66 660 LEU A CA 1
ATOM 2311 C C . LEU A 1 321 ? -24.222 56.435 152.981 1.00 8.24 660 LEU A C 1
ATOM 2312 O O . LEU A 1 321 ? -23.627 57.436 152.568 1.00 8.44 660 LEU A O 1
ATOM 2317 N N . THR A 1 322 ? -24.963 55.661 152.194 1.00 8.14 661 THR A N 1
ATOM 2318 C CA . THR A 1 322 ? -25.141 55.924 150.772 1.00 7.59 661 THR A CA 1
ATOM 2319 C C . THR A 1 322 ? -26.573 55.596 150.381 1.00 8.51 661 THR A C 1
ATOM 2320 O O . THR A 1 322 ? -27.214 54.717 150.970 1.00 10.37 661 THR A O 1
ATOM 2324 N N . ALA A 1 323 ? -27.069 56.280 149.355 1.00 8.26 662 ALA A N 1
ATOM 2325 C CA . ALA A 1 323 ? -28.412 56.014 148.870 1.00 8.35 662 ALA A CA 1
ATOM 2326 C C . ALA A 1 323 ? -28.461 56.345 147.389 1.00 8.50 662 ALA A C 1
ATOM 2327 O O . ALA A 1 323 ? -27.700 57.186 146.910 1.00 7.98 662 ALA A O 1
ATOM 2329 N N . ASN A 1 324 ? -29.377 55.705 146.664 1.00 8.65 663 ASN A N 1
ATOM 2330 C CA . ASN A 1 324 ? -29.437 55.919 145.219 1.00 7.58 663 ASN A CA 1
ATOM 2331 C C . ASN A 1 324 ? -30.844 56.286 144.778 1.00 7.91 663 ASN A C 1
ATOM 2332 O O . ASN A 1 324 ? -31.778 56.392 145.580 1.00 8.33 663 ASN A O 1
ATOM 2337 N N . SER A 1 325 ? -30.976 56.462 143.463 1.00 8.10 664 SER A N 1
ATOM 2338 C CA . SER A 1 325 ? -32.206 56.976 142.880 1.00 8.95 664 SER A CA 1
ATOM 2339 C C . SER A 1 325 ? -33.322 55.947 142.887 1.00 9.01 664 SER A C 1
ATOM 2340 O O . SER A 1 325 ? -34.478 56.311 142.649 1.00 12.23 664 SER A O 1
ATOM 2343 N N . GLN A 1 326 ? -33.012 54.690 143.175 1.00 9.64 665 GLN A N 1
ATOM 2344 C CA . GLN A 1 326 ? -34.034 53.674 143.370 1.00 11.25 665 GLN A CA 1
ATOM 2345 C C . GLN A 1 326 ? -34.515 53.602 144.807 1.00 14.58 665 GLN A C 1
ATOM 2346 O O . GLN A 1 326 ? -35.468 52.879 145.084 1.00 17.09 665 GLN A O 1
ATOM 2352 N N . GLY A 1 327 ? -33.887 54.335 145.722 1.00 10.98 666 GLY A N 1
ATOM 2353 C CA . GLY A 1 327 ? -34.253 54.301 147.119 1.00 10.89 666 GLY A CA 1
ATOM 2354 C C . GLY A 1 327 ? -33.491 53.307 147.961 1.00 12.02 666 GLY A C 1
ATOM 2355 O O . GLY A 1 327 ? -33.784 53.192 149.155 1.00 14.15 666 GLY A O 1
ATOM 2356 N N . THR A 1 328 ? -32.528 52.598 147.387 1.00 10.28 667 THR A N 1
ATOM 2357 C CA . THR A 1 328 ? -31.705 51.684 148.172 1.00 9.74 667 THR A CA 1
ATOM 2358 C C . THR A 1 328 ? -30.749 52.476 149.055 1.00 9.72 667 THR A C 1
ATOM 2359 O O . THR A 1 328 ? -30.151 53.460 148.614 1.00 10.35 667 THR A O 1
ATOM 2363 N N . ILE A 1 329 ? -30.617 52.048 150.310 1.00 9.50 668 ILE A N 1
ATOM 2364 C CA . ILE A 1 329 ? -29.673 52.613 151.272 1.00 10.05 668 ILE A CA 1
ATOM 2365 C C . ILE A 1 329 ? -28.658 51.536 151.618 1.00 9.76 668 ILE A C 1
ATOM 2366 O O . ILE A 1 329 ? -29.043 50.396 151.890 1.00 10.74 668 ILE A O 1
ATOM 2371 N N . LYS A 1 330 ? -27.369 51.877 151.589 1.00 9.11 669 LYS A N 1
ATOM 2372 C CA . LYS A 1 330 ? -26.338 50.960 152.062 1.00 8.96 669 LYS A CA 1
ATOM 2373 C C . LYS A 1 330 ? -25.432 51.651 153.068 1.00 9.81 669 LYS A C 1
ATOM 2374 O O . LYS A 1 330 ? -25.125 52.843 152.941 1.00 9.88 669 LYS A O 1
ATOM 2380 N N . VAL A 1 331 ? -24.995 50.893 154.069 1.00 9.03 670 VAL A N 1
ATOM 2381 C CA . VAL A 1 331 ? -23.923 51.314 154.959 1.00 9.34 670 VAL A CA 1
ATOM 2382 C C . VAL A 1 331 ? -22.664 50.647 154.440 1.00 10.19 670 VAL A C 1
ATOM 2383 O O . VAL A 1 331 ? -22.607 49.411 154.353 1.00 10.03 670 VAL A O 1
ATOM 2387 N N . LEU A 1 332 ? -21.670 51.456 154.071 1.00 8.47 671 LEU A N 1
ATOM 2388 C CA . LEU A 1 332 ? -20.409 50.976 153.532 1.00 8.63 671 LEU A CA 1
ATOM 2389 C C . LEU A 1 332 ? -19.300 51.320 154.509 1.00 9.91 671 LEU A C 1
ATOM 2390 O O . LEU A 1 332 ? -19.392 52.307 155.241 1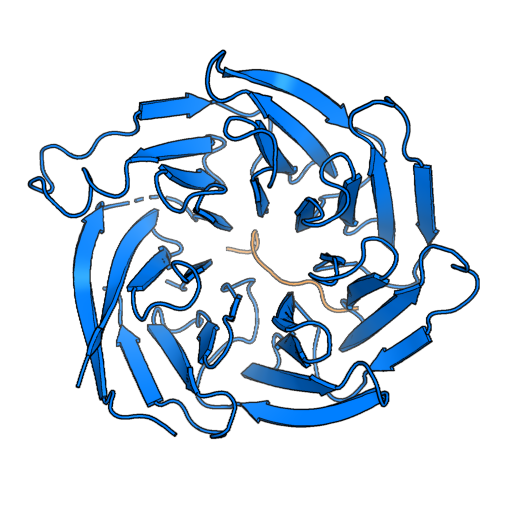.00 10.56 671 LEU A O 1
ATOM 2395 N N . VAL A 1 333 ? -18.231 50.517 154.507 1.00 9.28 672 VAL A N 1
ATOM 2396 C CA . VAL A 1 333 ? -17.051 50.829 155.303 1.00 9.03 672 VAL A CA 1
ATOM 2397 C C . VAL A 1 333 ? -15.828 50.644 154.422 1.00 8.50 672 VAL A C 1
ATOM 2398 O O . VAL A 1 333 ? -15.686 49.609 153.758 1.00 9.70 672 VAL A O 1
ATOM 2402 N N . LEU A 1 334 ? -14.946 51.640 154.423 1.00 10.46 673 LEU A N 1
ATOM 2403 C CA . LEU A 1 334 ? -13.649 51.470 153.773 1.00 9.51 673 LEU A CA 1
ATOM 2404 C C . LEU A 1 334 ? -12.870 50.372 154.466 1.00 16.82 673 LEU A C 1
ATOM 2405 O O . LEU A 1 334 ? -12.885 50.252 155.691 1.00 17.34 673 LEU A O 1
ATOM 2410 N N . ALA A 1 335 ? -12.164 49.577 153.680 1.00 13.58 674 ALA A N 1
ATOM 2411 C CA . ALA A 1 335 ? -11.437 48.465 154.256 1.00 18.25 674 ALA A CA 1
ATOM 2412 C C . ALA A 1 335 ? -10.183 48.211 153.433 1.00 22.48 674 ALA A C 1
ATOM 2413 O O . ALA A 1 335 ? -10.116 48.525 152.236 1.00 17.09 674 ALA A O 1
ATOM 2415 N N . ALA A 1 336 ? -9.183 47.656 154.100 1.00 24.90 675 ALA A N 1
ATOM 2416 C CA . ALA A 1 336 ? -7.941 47.275 153.438 1.00 25.84 675 ALA A CA 1
ATOM 2417 C C . ALA A 1 336 ? -8.229 46.306 152.289 1.00 28.83 675 ALA A C 1
ATOM 2418 O O . ALA A 1 336 ? -9.139 45.475 152.356 1.00 29.44 675 ALA A O 1
ATOM 2421 N N . GLU B 2 5 ? -35.305 60.868 135.583 1.00 42.05 353 GLU U N 1
ATOM 2422 C CA . GLU B 2 5 ? -36.038 62.013 135.066 1.00 26.58 353 GLU U CA 1
ATOM 2423 C C . GLU B 2 5 ? -35.221 63.279 135.250 1.00 20.83 353 GLU U C 1
ATOM 2424 O O . GLU B 2 5 ? -33.993 63.240 135.215 1.00 18.79 353 GLU U O 1
ATOM 2430 N N . GLU B 2 6 ? -35.909 64.400 135.456 1.00 14.91 354 GLU U N 1
ATOM 2431 C CA . GLU B 2 6 ? -35.270 65.702 135.519 1.00 12.88 354 GLU U CA 1
ATOM 2432 C C . GLU B 2 6 ? -35.225 66.283 136.925 1.00 9.62 354 GLU U C 1
ATOM 2433 O O . GLU B 2 6 ? -34.660 67.363 137.108 1.00 10.44 354 GLU U O 1
ATOM 2439 N N . ILE B 2 7 ? -35.790 65.598 137.919 1.00 10.44 355 ILE U N 1
ATOM 2440 C CA . ILE B 2 7 ? -36.035 66.234 139.212 1.00 10.34 355 ILE U CA 1
ATOM 2441 C C . ILE B 2 7 ? -34.757 66.536 139.990 1.00 9.74 355 ILE U C 1
ATOM 2442 O O . ILE B 2 7 ? -34.753 67.458 140.811 1.00 10.80 355 ILE U O 1
ATOM 2447 N N . ARG B 2 8 ? -33.662 65.815 139.746 1.00 8.54 356 ARG U N 1
ATOM 2448 C CA . ARG B 2 8 ? -32.401 66.122 140.402 1.00 7.63 356 ARG U CA 1
ATOM 2449 C C . ARG B 2 8 ? -31.403 66.797 139.463 1.00 7.12 356 ARG U C 1
ATOM 2450 O O . ARG B 2 8 ? -30.201 66.855 139.781 1.00 7.97 356 ARG U O 1
ATOM 2458 N N . ARG B 2 9 ? -31.863 67.352 138.337 1.00 7.58 357 ARG U N 1
ATOM 2459 C CA . ARG B 2 9 ? -30.952 68.044 137.435 1.00 7.35 357 ARG U CA 1
ATOM 2460 C C . ARG B 2 9 ? -30.359 69.287 138.107 1.00 7.91 357 ARG U C 1
ATOM 2461 O O . ARG B 2 9 ? -31.087 70.135 138.636 1.00 8.45 357 ARG U O 1
ATOM 2469 N N . VAL B 2 10 ? -29.035 69.420 138.061 1.00 7.29 358 VAL U N 1
ATOM 2470 C CA . VAL B 2 10 ? -28.358 70.623 138.531 1.00 8.26 358 VAL U CA 1
ATOM 2471 C C . VAL B 2 10 ? -28.497 71.716 137.481 1.00 8.65 358 VAL U C 1
ATOM 2472 O O . VAL B 2 10 ? -28.065 71.520 136.339 1.00 9.38 358 VAL U O 1
ATOM 2476 N N . PRO B 2 11 ? -29.045 72.878 137.806 1.00 6.32 359 PRO U N 1
ATOM 2477 C CA . PRO B 2 11 ? -29.221 73.906 136.771 1.00 7.86 359 PRO U CA 1
ATOM 2478 C C . PRO B 2 11 ? -27.905 74.477 136.290 1.00 7.93 359 PRO U C 1
ATOM 2479 O O . PRO B 2 11 ? -26.980 74.709 137.073 1.00 9.24 359 PRO U O 1
ATOM 2483 N N . GLU B 2 12 ? -27.845 74.719 134.980 1.00 9.69 360 GLU U N 1
ATOM 2484 C CA . GLU B 2 12 ? -26.776 75.479 134.351 1.00 9.00 360 GLU U CA 1
ATOM 2485 C C . GLU B 2 12 ? -27.216 76.914 134.152 1.00 14.81 360 GLU U C 1
ATOM 2486 O O . GLU B 2 12 ? -28.349 77.173 133.747 1.00 22.82 360 GLU U O 1
ATOM 2492 N N . PHE B 2 13 ? -26.306 77.846 134.368 1.00 14.36 361 PHE U N 1
ATOM 2493 C CA . PHE B 2 13 ? -26.660 79.237 134.164 1.00 19.07 361 PHE U CA 1
ATOM 2494 C C . PHE B 2 13 ? -26.433 79.585 132.711 1.00 29.05 361 PHE U C 1
ATOM 2495 O O . PHE B 2 13 ? -25.331 79.375 132.196 1.00 32.08 361 PHE U O 1
#